Protein 3QPA (pdb70)

Radius of gyration: 14.95 Å; Cα contacts (8 Å, |Δi|>4): 443; chains: 1; bounding box: 37×32×40 Å

Sequence (196 aa):
GRTTRDDLINNGNSASSSCADVIFIYARGSTETTGNLGTLGPSIASSNLESAFGKDGVWIQGVGGAYRATTLGDNALPRGTSSAAIRREMLGLFQQQANTKKCPDATLIAGGYQGAALAAASSIEEDLLDSAIRRDKIAGTVLFGYTKNLQNRGRIPNNYPADRTKVFCNTGDLVCTGSLIVAAPHLAYGPDARGPAPEFLIEEKKVRAVRG

Foldseek 3Di:
DPQAFACLVVDDLVQDAQEEEEEQEAAPADHQQGDQRVLLVVLVCVLQNVSNYGYHGQDDQQNNHLVQCPPDLRHDPSSLVSSLVSLVSCCVSPVNHQYAYEYANRLSSVLVNLQPHDVSSNVSHLAYEYELRLCQVVVVNDRPPHDPLRYHYHHDVPSVSNVNDSDGDDVSVVCNVVSNPVVSVSSSVSSVVVVD

Structure (mmCIF, N/CA/C/O backbone):
data_3QPA
#
_entry.id   3QPA
#
_cell.length_a   35.006
_cell.length_b   66.165
_cell.length_c   36.755
_cell.angle_alpha   90.00
_cell.angle_beta   93.93
_cell.angle_gamma   90.00
#
_symmetry.space_group_name_H-M   'P 1 21 1'
#
loop_
_entity.id
_entity.type
_entity.pdbx_description
1 polymer Cutinase
2 water water
#
loop_
_atom_site.group_PDB
_atom_site.id
_atom_site.type_symbol
_atom_site.label_atom_id
_atom_site.label_alt_id
_atom_site.label_comp_id
_atom_site.label_asym_id
_atom_site.label_entity_id
_atom_site.label_seq_id
_atom_site.pdbx_PDB_ins_code
_atom_site.Cartn_x
_atom_site.Cartn_y
_atom_site.Cartn_z
_atom_site.occupancy
_atom_site.B_iso_or_equiv
_atom_site.auth_seq_id
_atom_site.auth_comp_id
_atom_site.auth_asym_id
_atom_site.auth_atom_id
_atom_site.pdbx_PDB_model_num
ATOM 1 N N . GLY A 1 1 ? 25.087 12.377 11.417 1.00 39.75 16 GLY A N 1
ATOM 2 C CA . GLY A 1 1 ? 24.460 11.641 12.500 1.00 41.80 16 GLY A CA 1
ATOM 3 C C . GLY A 1 1 ? 23.086 12.188 12.830 1.00 30.34 16 GLY A C 1
ATOM 4 O O . GLY A 1 1 ? 22.619 13.138 12.194 1.00 30.90 16 GLY A O 1
ATOM 7 N N . ARG A 1 2 ? 22.429 11.597 13.824 1.00 20.94 17 ARG A N 1
ATOM 8 C CA . ARG A 1 2 ? 22.978 10.468 14.574 1.00 10.29 17 ARG A CA 1
ATOM 9 C C . ARG A 1 2 ? 23.050 9.220 13.703 1.00 6.17 17 ARG A C 1
ATOM 10 O O . ARG A 1 2 ? 22.050 8.853 13.088 1.00 6.10 17 ARG A O 1
ATOM 31 N N . THR A 1 3 ? 24.204 8.546 13.674 1.00 5.36 18 THR A N 1
ATOM 32 C CA . THR A 1 3 ? 24.364 7.358 12.846 1.00 4.24 18 THR A CA 1
ATOM 33 C C . THR A 1 3 ? 23.962 6.057 13.550 1.00 3.27 18 THR A C 1
ATOM 34 O O . THR A 1 3 ? 23.930 5.017 12.893 1.00 3.61 18 THR A O 1
ATOM 45 N N . THR A 1 4 ? 23.642 6.112 14.845 1.00 3.38 19 THR A N 1
ATOM 46 C CA . THR A 1 4 ? 23.062 4.972 15.549 1.00 3.44 19 THR A CA 1
ATOM 47 C C . THR A 1 4 ? 21.711 5.388 16.097 1.00 3.21 19 THR A C 1
ATOM 48 O O . THR A 1 4 ? 21.614 6.357 16.863 1.00 3.82 19 THR A O 1
ATOM 59 N N . ARG A 1 5 ? 20.681 4.645 15.700 1.00 2.93 20 ARG A N 1
ATOM 60 C CA . ARG A 1 5 ? 19.332 4.857 16.207 1.00 2.87 20 ARG A CA 1
ATOM 61 C C . ARG A 1 5 ? 18.713 3.510 16.537 1.00 2.57 20 ARG A C 1
ATOM 62 O O . ARG A 1 5 ? 18.753 2.574 15.730 1.00 2.95 20 ARG A O 1
ATOM 83 N N . ASP A 1 6 ? 18.148 3.440 17.743 1.00 2.86 21 ASP A N 1
ATOM 84 C CA . ASP A 1 6 ? 17.566 2.221 18.289 1.00 2.77 21 ASP A CA 1
ATOM 85 C C . ASP A 1 6 ? 16.190 2.514 18.888 1.00 2.91 21 ASP A C 1
ATOM 86 O O . ASP A 1 6 ? 15.831 1.995 19.943 1.00 3.31 21 ASP A O 1
ATOM 95 N N . ASP A 1 7 ? 15.396 3.333 18.201 1.00 3.00 22 ASP A N 1
ATOM 96 C CA . ASP A 1 7 ? 14.143 3.779 18.804 1.00 3.35 22 ASP A CA 1
ATOM 97 C C . ASP A 1 7 ? 13.128 2.644 18.987 1.00 3.39 22 ASP A C 1
ATOM 98 O O . ASP A 1 7 ? 12.238 2.742 19.833 1.00 4.51 22 ASP A O 1
ATOM 107 N N . LEU A 1 8 ? 13.202 1.605 18.158 1.00 3.19 23 LEU A N 1
ATOM 108 C CA . LEU A 1 8 ? 12.312 0.461 18.314 1.00 3.21 23 LEU A CA 1
ATOM 109 C C . LEU A 1 8 ? 12.767 -0.466 19.448 1.00 3.89 23 LEU A C 1
ATOM 110 O O . LEU A 1 8 ? 11.961 -0.861 20.286 1.00 4.88 23 LEU A O 1
ATOM 126 N N . ILE A 1 9 ? 14.053 -0.797 19.483 1.00 4.02 24 ILE A N 1
ATOM 127 C CA . ILE A 1 9 ? 14.573 -1.586 20.595 1.00 4.32 24 ILE A CA 1
ATOM 128 C C . ILE A 1 9 ? 14.289 -0.885 21.924 1.00 4.49 24 ILE A C 1
ATOM 129 O O . ILE A 1 9 ? 13.965 -1.525 22.923 1.00 5.28 24 ILE A O 1
ATOM 145 N N A ASN A 1 10 ? 14.441 0.463 21.924 0.24 5.05 25 ASN A N 1
ATOM 146 N N B ASN A 1 10 ? 14.361 0.415 21.909 0.76 4.25 25 ASN A N 1
ATOM 147 C CA A ASN A 1 10 ? 14.163 1.375 23.082 0.24 4.60 25 ASN A CA 1
ATOM 148 C CA B ASN A 1 10 ? 14.110 1.174 23.093 0.76 4.54 25 ASN A CA 1
ATOM 149 C C A ASN A 1 10 ? 12.643 1.692 23.294 0.24 5.92 25 ASN A C 1
ATOM 150 C C B ASN A 1 10 ? 12.732 1.849 23.033 0.76 4.63 25 ASN A C 1
ATOM 151 O O A ASN A 1 10 ? 12.279 2.349 24.288 0.24 8.44 25 ASN A O 1
ATOM 152 O O B ASN A 1 10 ? 12.523 2.866 23.653 0.76 5.13 25 ASN A O 1
ATOM 173 N N . GLY A 1 11 ? 11.773 1.214 22.390 1.00 4.79 26 GLY A N 1
ATOM 174 C CA . GLY A 1 11 ? 10.450 1.784 22.210 1.00 5.43 26 GLY A CA 1
ATOM 175 C C . GLY A 1 11 ? 9.472 1.431 23.301 1.00 5.46 26 GLY A C 1
ATOM 176 O O . GLY A 1 11 ? 9.465 0.328 23.821 1.00 6.65 26 GLY A O 1
ATOM 181 N N . ASN A 1 12 ? 8.621 2.398 23.621 1.00 5.70 27 ASN A N 1
ATOM 182 C CA . ASN A 1 12 ? 7.595 2.240 24.633 1.00 5.59 27 ASN A CA 1
ATOM 183 C C . ASN A 1 12 ? 6.298 1.739 23.983 1.00 5.19 27 ASN A C 1
ATOM 184 O O . ASN A 1 12 ? 5.613 2.479 23.292 1.00 5.39 27 ASN A O 1
ATOM 195 N N . SER A 1 13 ? 5.973 0.469 24.235 1.00 5.56 28 SER A N 1
ATOM 196 C CA . SER A 1 13 ? 4.801 -0.136 23.624 1.00 5.67 28 SER A CA 1
ATOM 197 C C . SER A 1 13 ? 3.486 0.411 24.177 1.00 5.82 28 SER A C 1
ATOM 198 O O . SER A 1 13 ? 2.435 0.144 23.582 1.00 7.14 28 SER A O 1
ATOM 206 N N . ALA A 1 14 ? 3.538 1.162 25.282 1.00 5.23 29 ALA A N 1
ATOM 207 C CA . ALA A 1 14 ? 2.368 1.860 25.797 1.00 5.69 29 ALA A CA 1
ATOM 208 C C . ALA A 1 14 ? 2.227 3.273 25.204 1.00 6.37 29 ALA A C 1
ATOM 209 O O . ALA A 1 14 ? 1.251 3.955 25.460 1.00 9.28 29 ALA A O 1
ATOM 216 N N . SER A 1 15 ? 3.206 3.697 24.402 1.00 6.15 30 SER A N 1
ATOM 217 C CA A SER A 1 15 ? 3.099 4.971 23.689 0.29 5.07 30 SER A CA 1
ATOM 218 C CA B SER A 1 15 ? 3.160 4.979 23.717 0.35 7.35 30 SER A CA 1
ATOM 219 C CA C SER A 1 15 ? 3.193 4.990 23.735 0.36 9.42 30 SER A CA 1
ATOM 220 C C . SER A 1 15 ? 3.759 4.812 22.322 1.00 6.20 30 SER A C 1
ATOM 221 O O . SER A 1 15 ? 4.726 5.491 21.941 1.00 7.08 30 SER A O 1
ATOM 243 N N . CYS A 1 16 ? 3.187 3.892 21.567 1.00 6.19 31 CYS A N 1
ATOM 244 C CA . CYS A 1 16 ? 3.734 3.544 20.280 1.00 6.22 31 CYS A CA 1
ATOM 245 C C . CYS A 1 16 ? 3.801 4.729 19.351 1.00 5.99 31 CYS A C 1
ATOM 246 O O . CYS A 1 16 ? 2.896 5.560 19.285 1.00 7.65 31 CYS A O 1
ATOM 253 N N . ALA A 1 17 ? 4.871 4.750 18.565 1.00 5.77 32 ALA A N 1
ATOM 254 C CA . ALA A 1 17 ? 4.918 5.592 17.392 1.00 5.88 32 ALA A CA 1
ATOM 255 C C . ALA A 1 17 ? 3.818 5.182 16.423 1.00 5.21 32 ALA A C 1
ATOM 256 O O . ALA A 1 17 ? 3.417 4.023 16.360 1.00 7.54 32 ALA A O 1
ATOM 263 N N . ASP A 1 18 ? 3.354 6.148 15.645 1.00 5.11 33 ASP A N 1
ATOM 264 C CA . ASP A 1 18 ? 2.475 5.876 14.517 1.00 5.58 33 ASP A CA 1
ATOM 265 C C . ASP A 1 18 ? 3.199 5.199 13.351 1.00 4.50 33 ASP A C 1
ATOM 266 O O . ASP A 1 18 ? 2.581 4.478 12.571 1.00 4.84 33 ASP A O 1
ATOM 275 N N . VAL A 1 19 ? 4.501 5.482 13.234 1.00 3.93 34 VAL A N 1
ATOM 276 C CA . VAL A 1 19 ? 5.304 5.069 12.095 1.00 3.61 34 VAL A CA 1
ATOM 277 C C . VAL A 1 19 ? 6.621 4.504 12.649 1.00 3.30 34 VAL A C 1
ATOM 278 O O . VAL A 1 19 ? 7.229 5.107 13.533 1.00 3.82 34 VAL A O 1
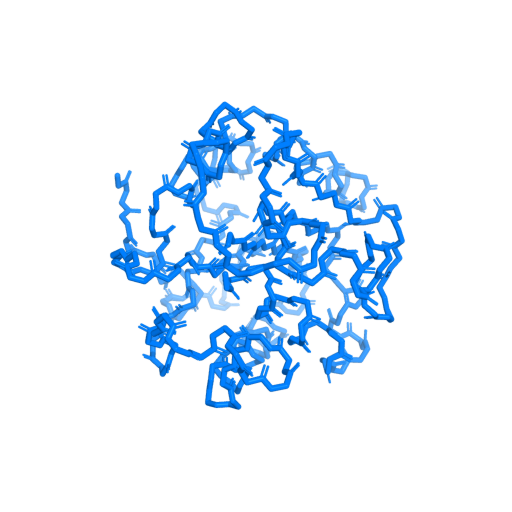ATOM 291 N N . ILE A 1 20 ? 7.052 3.365 12.116 1.00 3.13 35 ILE A N 1
ATOM 292 C CA . ILE A 1 20 ? 8.326 2.769 12.517 1.00 3.02 35 ILE A CA 1
ATOM 293 C C . ILE A 1 20 ? 9.139 2.500 11.248 1.00 2.95 35 ILE A C 1
ATOM 294 O O . ILE A 1 20 ? 8.657 1.824 10.349 1.00 3.33 35 ILE A O 1
ATOM 310 N N . PHE A 1 21 ? 10.347 3.059 11.216 1.00 2.84 36 PHE A N 1
ATOM 311 C CA . PHE A 1 21 ? 11.250 2.987 10.068 1.00 2.56 36 PHE A CA 1
ATOM 312 C C . PHE A 1 21 ? 12.452 2.111 10.418 1.00 2.59 36 PHE A C 1
ATOM 313 O O . PHE A 1 21 ? 13.159 2.388 11.383 1.00 3.41 36 PHE A O 1
ATOM 330 N N . ILE A 1 22 ? 12.652 1.070 9.617 1.00 2.41 37 ILE A N 1
ATOM 331 C CA . ILE A 1 22 ? 13.743 0.128 9.812 1.00 2.26 37 ILE A CA 1
ATOM 332 C C . ILE A 1 22 ? 14.646 0.199 8.581 1.00 2.19 37 ILE A C 1
ATOM 333 O O . ILE A 1 22 ? 14.186 -0.005 7.452 1.00 2.69 37 ILE A O 1
ATOM 349 N N . TYR A 1 23 ? 15.928 0.512 8.808 1.00 2.13 38 TYR A N 1
ATOM 350 C CA . TYR A 1 23 ? 16.841 0.879 7.733 1.00 2.14 38 TYR A CA 1
ATOM 351 C C . TYR A 1 23 ? 18.178 0.153 7.868 1.00 2.02 38 TYR A C 1
ATOM 352 O O . TYR A 1 23 ? 18.769 0.141 8.955 1.00 2.37 38 TYR A O 1
ATOM 370 N N . ALA A 1 24 ? 18.663 -0.396 6.751 1.00 1.90 39 ALA A N 1
ATOM 371 C CA . ALA A 1 24 ? 19.932 -1.116 6.710 1.00 1.90 39 ALA A CA 1
ATOM 372 C C . ALA A 1 24 ? 20.997 -0.338 5.907 1.00 1.77 39 ALA A C 1
ATOM 373 O O . ALA A 1 24 ? 20.801 0.018 4.746 1.00 2.16 39 ALA A O 1
ATOM 380 N N . ARG A 1 25 ? 22.151 -0.147 6.557 1.00 2.03 40 ARG A N 1
ATOM 381 C CA . ARG A 1 25 ? 23.256 0.594 5.979 1.00 2.06 40 ARG A CA 1
ATOM 382 C C . ARG A 1 25 ? 24.011 -0.213 4.913 1.00 1.97 40 ARG A C 1
ATOM 383 O O . ARG A 1 25 ? 23.783 -1.418 4.721 1.00 2.50 40 ARG A O 1
ATOM 404 N N . GLY A 1 26 ? 24.911 0.488 4.225 1.00 2.29 41 GLY A N 1
ATOM 405 C CA . GLY A 1 26 ? 25.770 -0.124 3.231 1.00 2.50 41 GLY A CA 1
ATOM 406 C C . GLY A 1 26 ? 27.023 -0.750 3.825 1.00 2.36 41 GLY A C 1
ATOM 407 O O . GLY A 1 26 ? 27.335 -0.620 5.013 1.00 2.52 41 GLY A O 1
ATOM 411 N N . SER A 1 27 ? 27.756 -1.442 2.958 1.00 2.63 42 SER A N 1
ATOM 412 C CA . SER A 1 27 ? 28.962 -2.139 3.395 1.00 2.65 42 SER A CA 1
ATOM 413 C C . SER A 1 27 ? 29.963 -1.163 4.005 1.00 2.52 42 SER A C 1
ATOM 414 O O . SER A 1 27 ? 30.222 -0.087 3.473 1.00 3.44 42 SER A O 1
ATOM 422 N N . THR A 1 28 ? 30.521 -1.579 5.141 1.00 2.54 43 THR A N 1
ATOM 423 C CA . THR A 1 28 ? 31.590 -0.856 5.804 1.00 2.80 43 THR A CA 1
ATOM 424 C C . THR A 1 28 ? 31.123 0.465 6.422 1.00 2.69 43 THR A C 1
ATOM 425 O O . THR A 1 28 ? 31.931 1.244 6.914 1.00 3.35 43 THR A O 1
ATOM 436 N N . GLU A 1 29 ? 29.815 0.717 6.424 1.00 2.96 44 GLU A N 1
ATOM 437 C CA . GLU A 1 29 ? 29.305 1.960 6.968 1.00 2.63 44 GLU A CA 1
ATOM 438 C C . GLU A 1 29 ? 29.211 1.906 8.483 1.00 2.93 44 GLU A C 1
ATOM 439 O O . GLU A 1 29 ? 29.179 0.832 9.108 1.00 3.81 44 GLU A O 1
ATOM 451 N N . THR A 1 30 ? 29.142 3.075 9.099 1.00 3.53 45 THR A N 1
ATOM 452 C CA A THR A 1 30 ? 29.217 3.103 10.534 0.38 4.10 45 THR A CA 1
ATOM 453 C CA B THR A 1 30 ? 29.200 3.197 10.548 0.62 4.09 45 THR A CA 1
ATOM 454 C C . THR A 1 30 ? 27.825 3.251 11.185 1.00 3.35 45 THR A C 1
ATOM 455 O O . THR A 1 30 ? 26.799 3.496 10.536 1.00 4.17 45 THR A O 1
ATOM 476 N N . GLY A 1 31 ? 27.825 3.024 12.482 1.00 3.81 46 GLY A N 1
ATOM 477 C CA . GLY A 1 31 ? 26.607 2.969 13.246 1.00 4.03 46 GLY A CA 1
ATOM 478 C C . GLY A 1 31 ? 25.682 1.891 12.718 1.00 3.51 46 GLY A C 1
ATOM 479 O O . GLY A 1 31 ? 26.121 0.856 12.203 1.00 4.17 46 GLY A O 1
ATOM 483 N N . ASN A 1 32 ? 24.378 2.147 12.842 1.00 2.92 47 ASN A N 1
ATOM 484 C CA . ASN A 1 32 ? 23.398 1.306 12.181 1.00 2.55 47 ASN A CA 1
ATOM 485 C C . ASN A 1 32 ? 22.607 2.053 11.096 1.00 2.53 47 ASN A C 1
ATOM 486 O O . ASN A 1 32 ? 21.742 1.449 10.471 1.00 2.85 47 ASN A O 1
ATOM 497 N N . LEU A 1 33 ? 22.977 3.310 10.807 1.00 2.52 48 LEU A N 1
ATOM 498 C CA . LEU A 1 33 ? 22.329 4.059 9.740 1.00 2.52 48 LEU A CA 1
ATOM 499 C C . LEU A 1 33 ? 23.278 4.502 8.625 1.00 2.46 48 LEU A C 1
ATOM 500 O O . LEU A 1 33 ? 22.801 4.876 7.547 1.00 2.69 48 LEU A O 1
ATOM 516 N N . GLY A 1 34 ? 24.590 4.489 8.849 1.00 2.60 49 GLY A N 1
ATOM 517 C CA . GLY A 1 34 ? 25.520 4.872 7.803 1.00 2.75 49 GLY A CA 1
ATOM 518 C C . GLY A 1 34 ? 25.310 6.285 7.287 1.00 2.74 49 GLY A C 1
ATOM 519 O O . GLY A 1 34 ? 24.886 7.199 7.993 1.00 3.67 49 GLY A O 1
ATOM 523 N N . THR A 1 35 ? 25.665 6.453 6.007 1.00 3.02 50 THR A N 1
ATOM 524 C CA . THR A 1 35 ? 25.744 7.776 5.414 1.00 3.45 50 THR A CA 1
ATOM 525 C C . THR A 1 35 ? 24.397 8.351 4.995 1.00 3.39 50 THR A C 1
ATOM 526 O O . THR A 1 35 ? 24.285 9.582 4.914 1.00 4.45 50 THR A O 1
ATOM 537 N N . LEU A 1 36 ? 23.416 7.513 4.668 1.00 2.95 51 LEU A N 1
ATOM 538 C CA . LEU A 1 36 ? 22.147 8.012 4.112 1.00 2.89 51 LEU A CA 1
ATOM 539 C C . LEU A 1 36 ? 21.020 8.025 5.135 1.00 2.96 51 LEU A C 1
ATOM 540 O O . LEU A 1 36 ? 20.101 8.834 5.052 1.00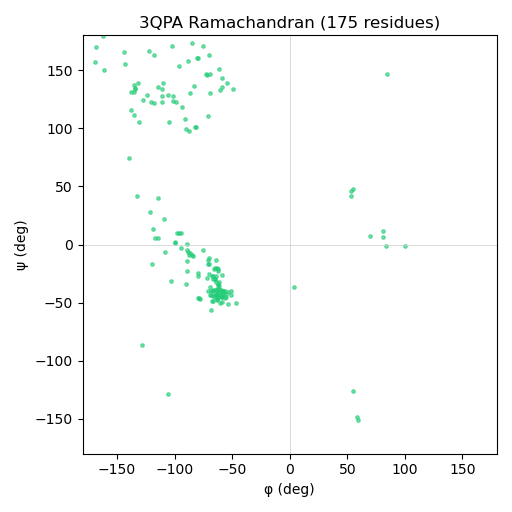 3.54 51 LEU A O 1
ATOM 556 N N . GLY A 1 37 ? 21.045 7.081 6.081 1.00 3.12 52 GLY A N 1
ATOM 557 C CA . GLY A 1 37 ? 19.934 6.931 6.992 1.00 3.22 52 GLY A CA 1
ATOM 558 C C . GLY A 1 37 ? 19.593 8.165 7.811 1.00 3.35 52 GLY A C 1
ATOM 559 O O . GLY A 1 37 ? 18.413 8.474 7.973 1.00 3.70 52 GLY A O 1
ATOM 563 N N . PRO A 1 38 ? 20.591 8.882 8.348 1.00 3.63 53 PRO A N 1
ATOM 564 C CA . PRO A 1 38 ? 20.221 10.038 9.189 1.00 4.14 53 PRO A CA 1
ATOM 565 C C . PRO A 1 38 ? 19.455 11.121 8.430 1.00 3.91 53 PRO A C 1
ATOM 566 O O . PRO A 1 38 ? 18.590 11.781 9.001 1.00 4.43 53 PRO A O 1
ATOM 577 N N . SER A 1 39 ? 19.783 11.320 7.152 1.00 3.91 54 SER A N 1
ATOM 578 C CA . SER A 1 39 ? 19.082 12.319 6.348 1.00 4.40 54 SER A CA 1
ATOM 579 C C . SER A 1 39 ? 17.627 11.927 6.130 1.00 3.93 54 SER A C 1
ATOM 580 O O . SER A 1 39 ? 16.739 12.774 6.115 1.00 5.26 54 SER A O 1
ATOM 588 N N . ILE A 1 40 ? 17.380 10.638 5.910 1.00 3.51 55 ILE A N 1
ATOM 589 C CA . ILE A 1 40 ? 16.011 10.183 5.782 1.00 3.52 55 ILE A CA 1
ATOM 590 C C . ILE A 1 40 ? 15.277 10.430 7.111 1.00 3.71 55 ILE A C 1
ATOM 591 O O . ILE A 1 40 ? 14.167 10.962 7.152 1.00 4.32 55 ILE A O 1
ATOM 607 N N . ALA A 1 41 ? 15.929 10.035 8.200 1.00 3.60 56 ALA A N 1
ATOM 608 C CA . ALA A 1 41 ? 15.326 10.102 9.523 1.00 3.79 56 ALA A CA 1
ATOM 609 C C . ALA A 1 41 ? 14.908 11.506 9.924 1.00 4.06 56 ALA A C 1
ATOM 610 O O . ALA A 1 41 ? 13.820 11.688 10.483 1.00 4.70 56 ALA A O 1
ATOM 617 N N . SER A 1 42 ? 15.754 12.502 9.690 1.00 4.58 57 SER A N 1
ATOM 618 C CA A SER A 1 42 ? 15.404 13.847 10.130 0.82 5.37 57 SER A CA 1
ATOM 619 C CA B SER A 1 42 ? 15.411 13.856 10.117 0.18 5.80 57 SER A CA 1
ATOM 620 C C . SER A 1 42 ? 14.134 14.317 9.428 1.00 5.37 57 SER A C 1
ATOM 621 O O . SER A 1 42 ? 13.299 14.999 10.013 1.00 6.35 57 SER A O 1
ATOM 634 N N . ASN A 1 43 ? 13.981 13.953 8.156 1.00 5.52 58 ASN A N 1
ATOM 635 C CA . ASN A 1 43 ? 12.778 14.313 7.418 1.00 6.07 58 ASN A CA 1
ATOM 636 C C . ASN A 1 43 ? 11.538 13.581 7.905 1.00 5.79 58 ASN A C 1
ATOM 637 O O . ASN A 1 43 ? 10.447 14.148 7.929 1.00 6.99 58 ASN A O 1
ATOM 648 N N . LEU A 1 44 ? 11.690 12.317 8.286 1.00 5.25 59 LEU A N 1
ATOM 649 C CA . LEU A 1 44 ? 10.573 11.580 8.868 1.00 4.93 59 LEU A CA 1
ATOM 650 C C . LEU A 1 44 ? 10.137 12.202 10.204 1.00 5.25 59 LEU A C 1
ATOM 651 O O . LEU A 1 44 ? 8.950 12.313 10.484 1.00 6.27 59 LEU A O 1
ATOM 667 N N . GLU A 1 45 ? 11.108 12.584 11.029 1.00 5.40 60 GLU A N 1
ATOM 668 C CA . GLU A 1 45 ? 10.786 13.188 12.319 1.00 5.80 60 GLU A CA 1
ATOM 669 C C . GLU A 1 45 ? 10.020 14.487 12.138 1.00 6.47 60 GLU A C 1
ATOM 670 O O . GLU A 1 45 ? 9.076 14.785 12.872 1.00 7.64 60 GLU A O 1
ATOM 682 N N . SER A 1 46 ? 10.416 15.282 11.160 1.00 7.01 61 SER A N 1
ATOM 683 C CA . SER A 1 46 ? 9.683 16.514 10.906 1.00 8.36 61 SER A CA 1
ATOM 684 C C . SER A 1 46 ? 8.250 16.255 10.447 1.00 8.70 61 SER A C 1
ATOM 685 O O . SER A 1 46 ? 7.343 16.981 10.828 1.00 11.58 61 SER A O 1
ATOM 693 N N . ALA A 1 47 ? 8.049 15.244 9.611 1.00 8.07 62 ALA A N 1
ATOM 694 C CA . ALA A 1 47 ? 6.730 14.952 9.065 1.00 8.89 62 ALA A CA 1
ATOM 695 C C . ALA A 1 47 ? 5.772 14.373 10.111 1.00 8.92 62 ALA A C 1
ATOM 696 O O . ALA A 1 47 ? 4.604 14.720 10.119 1.00 11.48 62 ALA A O 1
ATOM 703 N N . PHE A 1 48 ? 6.267 13.485 10.976 1.00 8.68 63 PHE A N 1
ATOM 704 C CA . PHE A 1 48 ? 5.423 12.719 11.899 1.00 8.84 63 PHE A CA 1
ATOM 705 C C . PHE A 1 48 ? 5.555 13.151 13.344 1.00 9.59 63 PHE A C 1
ATOM 706 O O . PHE A 1 48 ? 4.797 12.708 14.210 1.00 11.23 63 PHE A O 1
ATOM 723 N N . GLY A 1 49 ? 6.497 14.051 13.583 1.00 10.57 64 GLY A N 1
ATOM 724 C CA . GLY A 1 49 ? 6.860 14.425 14.932 1.00 11.18 64 GLY A CA 1
ATOM 725 C C . GLY A 1 49 ? 7.871 13.448 15.506 1.00 10.11 64 GLY A C 1
ATOM 726 O O . GLY A 1 49 ? 7.853 12.254 15.209 1.00 9.50 64 GLY A O 1
ATOM 730 N N . LYS A 1 50 ? 8.758 13.957 16.349 1.00 13.42 65 LYS A N 1
ATOM 731 C CA . LYS A 1 50 ? 9.771 13.121 16.970 1.00 20.39 65 LYS A CA 1
ATOM 732 C C . LYS A 1 50 ? 9.147 11.917 17.677 1.00 14.03 65 LYS A C 1
ATOM 733 O O . LYS A 1 50 ? 9.680 10.819 17.601 1.00 13.91 65 LYS A O 1
ATOM 752 N N . ASP A 1 51 ? 8.023 12.111 18.362 1.00 13.96 66 ASP A N 1
ATOM 753 C CA . ASP A 1 51 ? 7.396 11.007 19.091 0.96 15.57 66 ASP A CA 1
ATOM 754 C C . ASP A 1 51 ? 6.442 10.171 18.234 1.00 11.47 66 ASP A C 1
ATOM 755 O O . ASP A 1 51 ? 5.955 9.130 18.673 0.69 11.68 66 ASP A O 1
ATOM 764 N N . GLY A 1 52 ? 6.191 10.626 17.011 1.00 9.75 67 GLY A N 1
ATOM 765 C CA . GLY A 1 52 ? 5.329 9.913 16.089 1.00 9.09 67 GLY A CA 1
ATOM 766 C C . GLY A 1 52 ? 6.030 8.891 15.204 1.00 7.11 67 GLY A C 1
ATOM 767 O O . GLY A 1 52 ? 5.358 8.069 14.586 1.00 7.36 67 GLY A O 1
ATOM 771 N N . VAL A 1 53 ? 7.365 8.945 15.134 1.00 5.68 68 VAL A N 1
ATOM 772 C CA . VAL A 1 53 ? 8.128 7.993 14.342 1.00 4.71 68 VAL A CA 1
ATOM 773 C C . VAL A 1 53 ? 9.280 7.454 15.189 1.00 4.60 68 VAL A C 1
ATOM 774 O O . VAL A 1 53 ? 9.931 8.196 15.923 1.00 6.97 68 VAL A O 1
ATOM 787 N N . TRP A 1 54 ? 9.512 6.154 15.060 1.00 3.73 69 TRP A N 1
ATOM 788 C CA . TRP A 1 54 ? 10.693 5.508 15.614 1.00 3.48 69 TRP A CA 1
ATOM 789 C C . TRP A 1 54 ? 11.650 5.179 14.477 1.00 3.31 69 TRP A C 1
ATOM 790 O O . TRP A 1 54 ? 11.251 4.559 13.489 1.00 4.35 69 TRP A O 1
ATOM 811 N N . ILE A 1 55 ? 12.898 5.597 14.649 1.00 2.83 70 ILE A N 1
ATOM 812 C CA . ILE A 1 55 ? 13.977 5.331 13.705 1.00 2.64 70 ILE A CA 1
ATOM 813 C C . ILE A 1 55 ? 14.822 4.184 14.268 1.00 2.47 70 ILE A C 1
ATOM 814 O O . ILE A 1 55 ? 15.342 4.278 15.382 1.00 2.86 70 ILE A O 1
ATOM 830 N N . GLN A 1 56 ? 14.956 3.115 13.479 1.00 2.49 71 GLN A N 1
ATOM 831 C CA . GLN A 1 56 ? 15.657 1.925 13.921 1.00 2.37 71 GLN A CA 1
ATOM 832 C C . GLN A 1 56 ? 16.593 1.439 12.816 1.00 2.39 71 GLN A C 1
ATOM 833 O O . GLN A 1 56 ? 16.142 0.967 11.770 1.00 3.11 71 GLN A O 1
ATOM 847 N N . GLY A 1 57 ? 17.900 1.549 13.047 1.00 2.38 72 GLY A N 1
ATOM 848 C CA . GLY A 1 57 ? 18.839 0.951 12.121 1.00 2.36 72 GLY A CA 1
ATOM 849 C C . GLY A 1 57 ? 18.980 -0.548 12.369 1.00 2.36 72 GLY A C 1
ATOM 850 O O . GLY A 1 57 ? 18.699 -1.062 13.458 1.00 3.02 72 GLY A O 1
ATOM 854 N N . VAL A 1 58 ? 19.482 -1.253 11.353 1.00 2.44 73 VAL A N 1
ATOM 855 C CA . VAL A 1 58 ? 19.728 -2.690 11.492 1.00 2.54 73 VAL A CA 1
ATOM 856 C C . VAL A 1 58 ? 21.159 -2.863 12.000 1.00 2.62 73 VAL A C 1
ATOM 857 O O . VAL A 1 58 ? 22.131 -2.736 11.237 1.00 3.04 73 VAL A O 1
ATOM 870 N N . GLY A 1 59 ? 21.274 -3.081 13.304 1.00 3.22 74 GLY A N 1
ATOM 871 C CA . GLY A 1 59 ? 22.564 -3.249 13.953 1.00 3.70 74 GLY A CA 1
ATOM 872 C C . GLY A 1 59 ? 22.779 -4.706 14.304 1.00 3.76 74 GLY A C 1
ATOM 873 O O . GLY A 1 59 ? 22.613 -5.582 13.452 1.00 3.75 74 GLY A O 1
ATOM 877 N N . GLY A 1 60 ? 23.1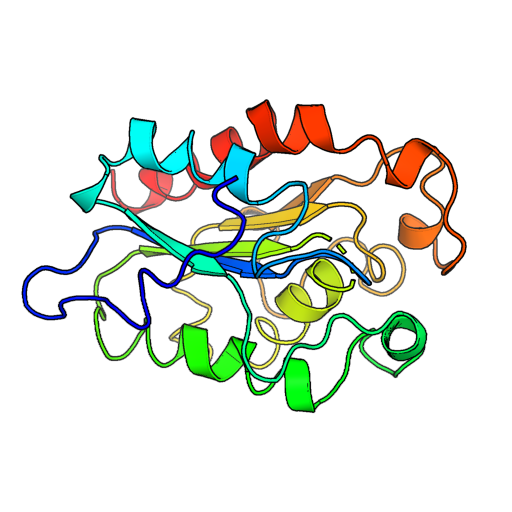36 -4.968 15.561 1.00 4.83 75 GLY A N 1
ATOM 878 C CA . GLY A 1 60 ? 23.259 -6.337 16.020 1.00 5.42 75 GLY A CA 1
ATOM 879 C C . GLY A 1 60 ? 24.201 -7.137 15.136 1.00 4.92 75 GLY A C 1
ATOM 880 O O . GLY A 1 60 ? 25.341 -6.753 14.922 1.00 6.05 75 GLY A O 1
ATOM 884 N N . ALA A 1 61 ? 23.704 -8.262 14.640 1.00 4.83 76 ALA A N 1
ATOM 885 C CA . ALA A 1 61 ? 24.471 -9.194 13.831 1.00 5.20 76 ALA A CA 1
ATOM 886 C C . ALA A 1 61 ? 24.698 -8.729 12.389 1.00 4.84 76 ALA A C 1
ATOM 887 O O . ALA A 1 61 ? 25.396 -9.417 11.644 1.00 6.26 76 ALA A O 1
ATOM 894 N N . TYR A 1 62 ? 24.115 -7.606 11.966 1.00 4.10 77 TYR A N 1
ATOM 895 C CA . TYR A 1 62 ? 24.400 -7.100 10.622 1.00 3.89 77 TYR A CA 1
ATOM 896 C C . TYR A 1 62 ? 25.718 -6.323 10.631 1.00 4.03 77 TYR A C 1
ATOM 897 O O . TYR A 1 62 ? 25.794 -5.156 11.063 1.00 4.42 77 TYR A O 1
ATOM 915 N N . ARG A 1 63 ? 26.761 -7.008 10.153 1.00 4.43 78 ARG A N 1
ATOM 916 C CA . ARG A 1 63 ? 28.122 -6.503 10.176 1.00 5.22 78 ARG A CA 1
ATOM 917 C C . ARG A 1 63 ? 28.469 -5.666 8.949 1.00 3.82 78 ARG A C 1
ATOM 918 O O . ARG A 1 63 ? 29.530 -5.051 8.904 1.00 4.40 78 ARG A O 1
ATOM 939 N N . ALA A 1 64 ? 27.589 -5.662 7.948 1.00 3.55 79 ALA A N 1
ATOM 940 C CA . ALA A 1 64 ? 27.795 -4.871 6.728 1.00 3.52 79 ALA A CA 1
ATOM 941 C C . ALA A 1 64 ? 29.161 -5.188 6.121 1.00 3.10 79 ALA A C 1
ATOM 942 O O . ALA A 1 64 ? 29.919 -4.312 5.681 1.00 3.96 79 ALA A O 1
ATOM 949 N N . THR A 1 65 ? 29.472 -6.477 6.043 1.00 2.91 80 THR A N 1
ATOM 950 C CA A THR A 1 65 ? 30.779 -6.921 5.575 0.71 3.12 80 THR A CA 1
ATOM 951 C CA B THR A 1 65 ? 30.787 -6.849 5.580 0.29 3.45 80 THR A CA 1
ATOM 952 C C . THR A 1 65 ? 30.807 -6.960 4.051 1.00 2.92 80 THR A C 1
ATOM 953 O O . THR A 1 65 ? 29.954 -7.601 3.434 1.00 3.17 80 THR A O 1
ATOM 972 N N . LEU A 1 66 ? 31.788 -6.302 3.443 1.00 2.99 81 LEU A N 1
ATOM 973 C CA . LEU A 1 66 ? 31.853 -6.186 1.994 1.00 3.28 81 LEU A CA 1
ATOM 974 C C . LEU A 1 66 ? 31.733 -7.536 1.270 1.00 3.51 81 LEU A C 1
ATOM 975 O O . LEU A 1 66 ? 31.046 -7.639 0.261 1.00 4.19 81 LEU A O 1
ATOM 991 N N . GLY A 1 67 ? 32.411 -8.563 1.760 1.00 4.00 82 GLY A N 1
ATOM 992 C CA . GLY A 1 67 ? 32.393 -9.825 1.049 1.00 5.02 82 GLY A CA 1
ATOM 993 C C . GLY A 1 67 ? 31.030 -10.485 1.011 1.00 4.43 82 GLY A C 1
ATOM 994 O O . GLY A 1 67 ? 30.775 -11.323 0.136 1.00 5.25 82 GLY A O 1
ATOM 998 N N . ASP A 1 68 ? 30.144 -10.123 1.931 1.00 3.79 83 ASP A N 1
ATOM 999 C CA . ASP A 1 68 ? 28.836 -10.744 1.969 1.00 3.68 83 ASP A CA 1
ATOM 1000 C C . ASP A 1 68 ? 27.953 -10.318 0.789 1.00 3.36 83 ASP A C 1
ATOM 1001 O O . ASP A 1 68 ? 26.949 -10.975 0.519 1.00 3.72 83 ASP A O 1
ATOM 1010 N N . ASN A 1 69 ? 28.345 -9.265 0.058 1.00 3.33 84 ASN A N 1
ATOM 1011 C CA . ASN A 1 69 ? 27.642 -8.952 -1.177 1.00 3.50 84 ASN A CA 1
ATOM 1012 C C . ASN A 1 69 ? 27.691 -10.122 -2.169 1.00 3.64 84 ASN A C 1
ATOM 1013 O O . ASN A 1 69 ? 26.818 -10.225 -3.024 1.00 4.32 84 ASN A O 1
ATOM 1024 N N . ALA A 1 70 ? 28.716 -10.961 -2.075 1.00 3.77 85 ALA A N 1
ATOM 1025 C CA . ALA A 1 70 ? 28.873 -12.065 -3.017 1.00 4.43 85 ALA A CA 1
ATOM 1026 C C . ALA A 1 70 ? 28.078 -13.312 -2.629 1.00 4.17 85 ALA A C 1
ATOM 1027 O O . ALA A 1 70 ? 28.022 -14.256 -3.413 1.00 5.70 85 ALA A O 1
ATOM 1034 N N . LEU A 1 71 ? 27.498 -13.339 -1.432 1.00 3.63 86 LEU A N 1
ATOM 1035 C CA . LEU A 1 71 ? 26.691 -14.460 -1.000 1.00 3.77 86 LEU A CA 1
ATOM 1036 C C . LEU A 1 71 ? 25.379 -14.478 -1.794 1.00 3.20 86 LEU A C 1
ATOM 1037 O O . LEU A 1 71 ? 24.985 -13.472 -2.384 1.00 3.53 86 LEU A O 1
ATOM 1053 N N . PRO A 1 72 ? 24.659 -15.603 -1.797 1.00 3.51 87 PRO A N 1
ATOM 1054 C CA . PRO A 1 72 ? 23.513 -15.726 -2.705 1.00 4.45 87 PRO A CA 1
ATOM 1055 C C . PRO A 1 72 ? 22.553 -14.563 -2.761 1.00 4.97 87 PRO A C 1
ATOM 1056 O O . PRO A 1 72 ? 22.211 -14.070 -3.848 1.00 6.40 87 PRO A O 1
ATOM 1067 N N . ARG A 1 73 ? 22.106 -14.128 -1.597 1.00 5.48 88 ARG A N 1
ATOM 1068 C CA . ARG A 1 73 ? 21.095 -13.061 -1.592 1.00 5.78 88 ARG A CA 1
ATOM 1069 C C . ARG A 1 73 ? 21.690 -11.662 -1.444 1.00 4.27 88 ARG A C 1
ATOM 1070 O O . AR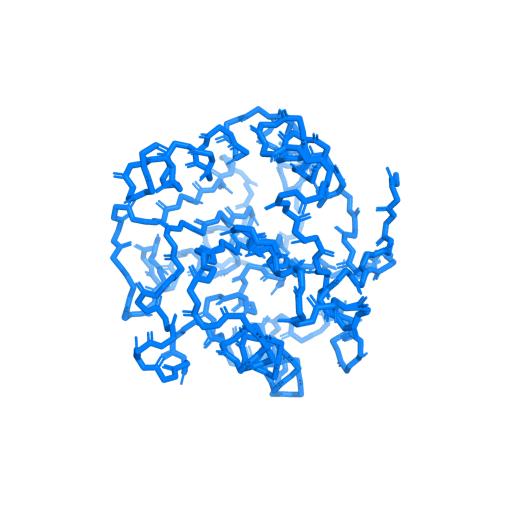G A 1 73 ? 20.992 -10.662 -1.234 1.00 4.62 88 ARG A O 1
ATOM 1091 N N . GLY A 1 74 ? 23.003 -11.594 -1.551 1.00 3.33 89 GLY A N 1
ATOM 1092 C CA . GLY A 1 74 ? 23.686 -10.322 -1.453 1.00 3.25 89 GLY A CA 1
ATOM 1093 C C . GLY A 1 74 ? 23.921 -9.834 -0.036 1.00 2.73 89 GLY A C 1
ATOM 1094 O O . GLY A 1 74 ? 24.309 -8.678 0.157 1.00 3.07 89 GLY A O 1
ATOM 1098 N N . THR A 1 75 ? 23.705 -10.709 0.942 1.00 2.87 90 THR A N 1
ATOM 1099 C CA . THR A 1 75 ? 24.023 -10.439 2.332 1.00 2.82 90 THR A CA 1
ATOM 1100 C C . THR A 1 75 ? 24.058 -11.793 3.046 1.00 2.91 90 THR A C 1
ATOM 1101 O O . THR A 1 75 ? 23.836 -12.833 2.424 1.00 3.73 90 THR A O 1
ATOM 1112 N N . SER A 1 76 ? 24.344 -11.772 4.343 1.00 3.40 91 SER A N 1
ATOM 1113 C CA . SER A 1 76 ? 24.429 -13.007 5.112 1.00 3.58 91 SER A CA 1
ATOM 1114 C C . SER A 1 76 ? 23.087 -13.432 5.695 1.00 3.39 91 SER A C 1
ATOM 1115 O O . SER A 1 76 ? 22.181 -12.627 5.930 1.00 3.39 91 SER A O 1
ATOM 1123 N N . SER A 1 77 ? 23.007 -14.726 5.990 1.00 4.02 92 SER A N 1
ATOM 1124 C CA . SER A 1 77 ? 21.873 -15.247 6.713 1.00 4.05 92 SER A CA 1
ATOM 1125 C C . SER A 1 77 ? 21.725 -14.585 8.088 1.00 3.65 92 SER A C 1
ATOM 1126 O O . SER A 1 77 ? 20.601 -14.322 8.533 1.00 3.95 92 SER A O 1
ATOM 1134 N N . ALA A 1 78 ? 22.836 -14.333 8.775 1.00 3.95 93 ALA A N 1
ATOM 1135 C CA . ALA A 1 78 ? 22.751 -13.709 10.085 1.00 4.22 93 ALA A CA 1
ATOM 1136 C C . ALA A 1 78 ? 22.134 -12.314 9.986 1.00 3.70 93 ALA A C 1
ATOM 1137 O O . ALA A 1 78 ? 21.375 -11.901 10.881 1.00 4.11 93 ALA A O 1
ATOM 1144 N N . ALA A 1 79 ? 22.473 -11.571 8.940 1.00 3.36 94 ALA A N 1
ATOM 1145 C CA . ALA A 1 79 ? 21.921 -10.234 8.757 1.00 3.49 94 ALA A CA 1
ATOM 1146 C C . ALA A 1 79 ? 20.407 -10.285 8.521 1.00 3.02 94 ALA A C 1
ATOM 1147 O O . ALA A 1 79 ? 19.656 -9.470 9.067 1.00 3.27 94 ALA A O 1
ATOM 1154 N N . ILE A 1 80 ? 19.973 -11.226 7.692 1.00 3.09 95 ILE A N 1
ATOM 1155 C CA . ILE A 1 80 ? 18.552 -11.386 7.420 1.00 3.37 95 ILE A CA 1
ATOM 1156 C C . ILE A 1 80 ? 17.815 -11.700 8.733 1.00 3.42 95 ILE A C 1
ATOM 1157 O O . ILE A 1 80 ? 16.758 -11.139 9.004 1.00 4.00 95 ILE A O 1
ATOM 1173 N N . ARG A 1 81 ? 18.369 -12.581 9.561 1.00 3.74 96 ARG A N 1
ATOM 1174 C CA A ARG A 1 81 ? 17.748 -12.892 10.846 0.34 4.31 96 ARG A CA 1
ATOM 1175 C CA B ARG A 1 81 ? 17.746 -12.896 10.833 0.66 4.08 96 ARG A CA 1
ATOM 1176 C C . ARG A 1 81 ? 17.605 -11.624 11.687 1.00 3.72 96 ARG A C 1
ATOM 1177 O O . ARG A 1 81 ? 16.582 -11.408 12.340 1.00 4.39 96 ARG A O 1
ATOM 1216 N N . GLU A 1 82 ? 18.643 -10.788 11.697 1.00 3.56 97 GLU A N 1
ATOM 1217 C CA . GLU A 1 82 ? 18.592 -9.554 12.477 1.00 3.81 97 GLU A CA 1
ATOM 1218 C C . GLU A 1 82 ? 17.451 -8.644 11.995 1.00 3.48 97 GLU A C 1
ATOM 1219 O O . GLU A 1 82 ? 16.655 -8.153 12.802 1.00 3.90 97 GLU A O 1
ATOM 1231 N N . MET A 1 83 ? 17.373 -8.401 10.683 1.00 3.41 98 MET A N 1
ATOM 1232 C CA . MET A 1 83 ? 16.367 -7.477 10.204 1.00 3.46 98 MET A CA 1
ATOM 1233 C C . MET A 1 83 ? 14.954 -8.055 10.368 1.00 3.98 98 MET A C 1
ATOM 1234 O O . MET A 1 83 ? 14.032 -7.336 10.759 1.00 4.19 98 MET A O 1
ATOM 1248 N N . LEU A 1 84 ? 14.787 -9.354 10.104 1.00 4.79 99 LEU A N 1
ATOM 1249 C CA . LEU A 1 84 ? 13.509 -10.007 10.390 1.00 6.03 99 LEU A CA 1
ATOM 1250 C C . LEU A 1 84 ? 13.104 -9.831 11.844 1.00 5.93 99 LEU A C 1
ATOM 1251 O O . LEU A 1 84 ? 11.932 -9.570 12.143 1.00 7.42 99 LEU A O 1
ATOM 1267 N N . GLY A 1 85 ? 14.053 -9.983 12.758 1.00 5.66 100 GLY A N 1
ATOM 1268 C CA . GLY A 1 85 ? 13.757 -9.831 14.168 1.00 5.99 100 GLY A CA 1
ATOM 1269 C C . GLY A 1 85 ? 13.268 -8.432 14.506 1.00 5.50 100 GLY A C 1
ATOM 1270 O O . GLY A 1 85 ? 12.414 -8.258 15.379 1.00 6.16 100 GLY A O 1
ATOM 1274 N N . LEU A 1 86 ? 13.808 -7.418 13.834 1.00 4.28 101 LEU A N 1
ATOM 1275 C CA . LEU A 1 86 ? 13.345 -6.055 14.057 1.00 3.87 101 LEU A CA 1
ATOM 1276 C C . LEU A 1 86 ? 11.924 -5.853 13.521 1.00 3.81 101 LEU A C 1
ATOM 1277 O O . LEU A 1 86 ? 11.098 -5.225 14.181 1.00 3.95 101 LEU A O 1
ATOM 1293 N N . PHE A 1 87 ? 11.627 -6.367 12.324 1.00 4.10 102 PHE A N 1
ATOM 1294 C CA . PHE A 1 87 ? 10.251 -6.292 11.841 1.00 4.38 102 PHE A CA 1
ATOM 1295 C C . PHE A 1 87 ? 9.287 -6.976 12.828 1.00 4.81 102 PHE A C 1
ATOM 1296 O O . PHE A 1 87 ? 8.183 -6.491 13.064 1.00 5.07 102 PHE A O 1
ATOM 1313 N N . GLN A 1 88 ? 9.706 -8.102 13.393 1.00 5.96 103 GLN A N 1
ATOM 1314 C CA . GLN A 1 88 ? 8.877 -8.809 14.352 1.00 7.17 103 GLN A CA 1
ATOM 1315 C C . GLN A 1 88 ? 8.695 -7.987 15.640 1.00 6.53 103 GLN A C 1
ATOM 1316 O O . GLN A 1 88 ? 7.598 -7.938 16.193 1.00 7.07 103 GLN A O 1
ATOM 1330 N N . GLN A 1 89 ? 9.746 -7.325 16.119 1.00 6.15 104 GLN A N 1
ATOM 1331 C CA A GLN A 1 89 ? 9.587 -6.494 17.281 0.46 6.37 104 GLN A CA 1
ATOM 1332 C CA B GLN A 1 89 ? 9.617 -6.390 17.264 0.54 5.14 104 GLN A CA 1
ATOM 1333 C C . GLN A 1 89 ? 8.600 -5.331 16.983 1.00 5.17 104 GLN A C 1
ATOM 1334 O O . GLN A 1 89 ? 7.794 -4.972 17.833 1.00 6.13 104 GLN A O 1
ATOM 1361 N N . ALA A 1 90 ? 8.663 -4.764 15.784 1.00 4.16 105 ALA A N 1
ATOM 1362 C CA . ALA A 1 90 ? 7.719 -3.707 15.451 1.00 4.40 105 ALA A CA 1
ATOM 1363 C C . ALA A 1 90 ? 6.280 -4.245 15.486 1.00 4.63 105 ALA A C 1
ATOM 1364 O O . ALA A 1 90 ? 5.369 -3.626 16.051 1.00 5.17 105 ALA A O 1
ATOM 1371 N N . ASN A 1 91 ? 6.077 -5.409 14.883 1.00 4.71 106 ASN A N 1
ATOM 1372 C CA . ASN A 1 91 ? 4.763 -6.020 14.819 1.00 5.70 106 ASN A CA 1
ATOM 1373 C C . ASN A 1 91 ? 4.193 -6.326 16.204 1.00 6.02 106 ASN A C 1
ATOM 1374 O O . ASN A 1 91 ? 2.994 -6.178 16.439 1.00 7.66 106 ASN A O 1
ATOM 1385 N N . THR A 1 92 ? 5.056 -6.774 17.108 1.00 6.14 107 THR A N 1
ATOM 1386 C CA . THR A 1 92 ? 4.636 -7.170 18.440 1.00 7.76 107 THR A CA 1
ATOM 1387 C C . THR A 1 92 ? 4.445 -5.964 19.358 1.00 6.54 107 THR A C 1
ATOM 1388 O O . THR A 1 92 ? 3.463 -5.880 20.093 1.00 7.31 107 THR A O 1
ATOM 1399 N N . LYS A 1 93 ? 5.398 -5.047 19.353 1.00 6.33 108 LYS A N 1
ATOM 1400 C CA A LYS A 1 93 ? 5.339 -3.885 20.221 0.42 9.23 108 LYS A CA 1
ATOM 1401 C CA B LYS A 1 93 ? 5.313 -3.890 20.231 0.58 4.54 108 LYS A CA 1
ATOM 1402 C C . LYS A 1 93 ? 4.202 -2.949 19.818 1.00 5.71 108 LYS A C 1
ATOM 1403 O O . LYS A 1 93 ? 3.499 -2.414 20.675 1.00 6.47 108 LYS A O 1
ATOM 1440 N N . CYS A 1 94 ? 4.047 -2.754 18.508 1.00 4.84 109 CYS A N 1
ATOM 1441 C CA . CYS A 1 94 ? 3.149 -1.730 17.990 1.00 4.57 109 CYS A CA 1
ATOM 1442 C C . CYS A 1 94 ? 2.385 -2.253 16.777 1.00 4.61 109 CYS A C 1
ATOM 1443 O O . CYS A 1 94 ? 2.665 -1.885 15.640 1.00 4.63 109 CYS A O 1
ATOM 1450 N N . PRO A 1 95 ? 1.404 -3.129 17.013 1.00 5.19 110 PRO A N 1
ATOM 1451 C CA . PRO A 1 95 ? 0.717 -3.799 15.907 1.00 6.00 110 PRO A CA 1
ATOM 1452 C C . PRO A 1 95 ? -0.034 -2.863 14.964 1.00 5.29 110 PRO A C 1
ATOM 1453 O O . PRO A 1 95 ? -0.346 -3.272 13.847 1.00 6.28 110 PRO A O 1
ATOM 1464 N N . ASP A 1 96 ? -0.357 -1.659 15.431 1.00 4.71 111 ASP A N 1
ATOM 1465 C CA . ASP A 1 96 ? -1.061 -0.683 14.609 1.00 4.81 111 ASP A CA 1
ATOM 1466 C C . ASP A 1 96 ? -0.156 0.386 14.002 1.00 4.61 111 ASP A C 1
ATOM 1467 O O . ASP A 1 96 ? -0.635 1.275 13.307 1.00 5.56 111 ASP A O 1
ATOM 1476 N N . ALA A 1 97 ? 1.145 0.293 14.233 1.00 4.39 112 ALA A N 1
ATOM 1477 C CA . ALA A 1 97 ? 2.054 1.204 13.561 1.00 4.38 112 ALA A CA 1
ATOM 1478 C C . ALA A 1 97 ? 2.089 0.869 12.066 1.00 4.13 112 ALA A C 1
ATOM 1479 O O . ALA A 1 97 ? 1.974 -0.289 11.642 1.00 5.19 112 ALA A O 1
ATOM 1486 N N . THR A 1 98 ? 2.260 1.922 11.274 1.00 3.75 113 THR A N 1
ATOM 1487 C CA . THR A 1 98 ? 2.580 1.763 9.865 1.00 3.64 113 THR A CA 1
ATOM 1488 C C . THR A 1 98 ? 4.108 1.648 9.757 1.00 3.29 113 THR A C 1
ATOM 1489 O O . THR A 1 98 ? 4.829 2.466 10.320 1.00 4.47 113 THR A O 1
ATOM 1500 N N . LEU A 1 99 ? 4.576 0.631 9.046 1.00 3.01 114 LEU A N 1
ATOM 1501 C CA . LEU A 1 99 ? 6.001 0.415 8.907 1.00 3.04 114 LEU A CA 1
ATOM 1502 C C . LEU A 1 99 ? 6.495 1.032 7.602 1.00 2.68 114 LEU A C 1
ATOM 1503 O O . LEU A 1 99 ? 5.754 1.171 6.624 1.00 3.25 114 LEU A O 1
ATOM 1519 N N . ILE A 1 100 ? 7.774 1.387 7.598 1.00 2.62 115 ILE A N 1
ATOM 1520 C CA . ILE A 1 100 ? 8.479 1.809 6.398 1.00 2.50 115 ILE A CA 1
ATOM 1521 C C . ILE A 1 100 ? 9.897 1.258 6.521 1.00 2.34 115 ILE A C 1
ATOM 1522 O O . ILE A 1 100 ? 10.388 1.006 7.630 1.00 2.91 115 ILE A O 1
ATOM 1538 N N . ALA A 1 101 ? 10.552 1.076 5.376 1.00 2.38 116 ALA A N 1
ATOM 1539 C CA . ALA A 1 101 ? 11.853 0.431 5.392 1.00 2.36 116 ALA A CA 1
ATOM 1540 C C . ALA A 1 101 ? 12.762 1.044 4.337 1.00 2.16 116 ALA A C 1
ATOM 1541 O O . ALA A 1 101 ? 12.333 1.741 3.412 1.00 2.32 116 ALA A O 1
ATOM 1548 N N . GLY A 1 102 ? 14.049 0.738 4.464 1.00 2.76 117 GLY A N 1
ATOM 1549 C CA . GLY A 1 102 ? 14.975 1.170 3.445 1.00 3.10 117 GLY A CA 1
ATOM 1550 C C . GLY A 1 102 ? 16.322 0.498 3.598 1.00 2.28 117 GLY A C 1
ATOM 1551 O O . GLY A 1 102 ? 16.623 -0.128 4.611 1.00 2.48 117 GLY A O 1
ATOM 1555 N N . GLY A 1 103 ? 17.154 0.680 2.576 1.00 2.07 118 GLY A N 1
ATOM 1556 C CA . GLY A 1 103 ? 18.520 0.218 2.676 1.00 1.99 118 GLY A CA 1
ATOM 1557 C C . GLY A 1 103 ? 19.359 0.745 1.534 1.00 1.88 118 GLY A C 1
ATOM 1558 O O . GLY A 1 103 ? 18.847 1.076 0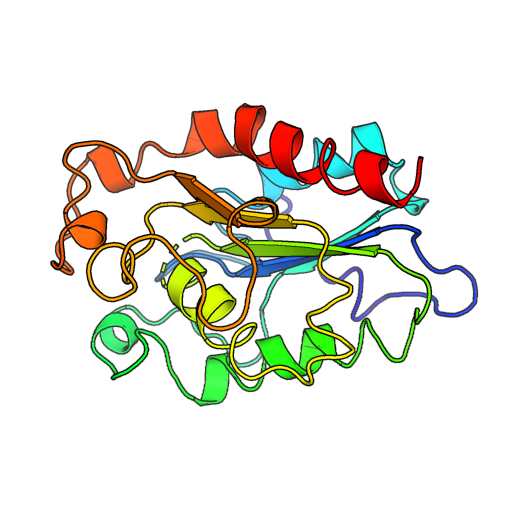.456 1.00 2.20 118 GLY A O 1
ATOM 1562 N N . TYR A 1 104 ? 20.671 0.786 1.778 1.00 1.94 119 TYR A N 1
ATOM 1563 C CA . TYR A 1 104 ? 21.664 1.214 0.793 1.00 2.04 119 TYR A CA 1
ATOM 1564 C C . TYR A 1 104 ? 22.602 0.057 0.473 1.00 1.86 119 TYR A C 1
ATOM 1565 O O . TYR A 1 104 ? 23.223 -0.496 1.383 1.00 2.06 119 TYR A O 1
ATOM 1604 N N . GLN A 1 106 ? 24.475 -3.133 0.091 1.00 2.13 121 GLN A N 1
ATOM 1605 C CA . GLN A 1 106 ? 24.189 -4.390 0.765 1.00 2.25 121 GLN A CA 1
ATOM 1606 C C . GLN A 1 106 ? 22.920 -4.281 1.617 1.00 2.09 121 GLN A C 1
ATOM 1607 O O . GLN A 1 106 ? 22.168 -5.246 1.745 1.00 2.44 121 GLN A O 1
ATOM 1621 N N . GLY A 1 107 ? 22.712 -3.114 2.236 1.00 2.04 122 GLY A N 1
ATOM 1622 C CA . GLY A 1 107 ? 21.524 -2.918 3.038 1.00 2.05 122 GLY A CA 1
ATOM 1623 C C . GLY A 1 107 ? 20.237 -2.960 2.220 1.00 1.94 122 GLY A C 1
ATOM 1624 O O . GLY A 1 107 ? 19.175 -3.309 2.748 1.00 2.28 122 GLY A O 1
ATOM 1628 N N . ALA A 1 108 ? 20.310 -2.564 0.945 1.00 2.04 123 ALA A N 1
ATOM 1629 C CA . ALA A 1 108 ? 19.169 -2.715 0.048 1.00 2.05 123 ALA A CA 1
ATOM 1630 C C . ALA A 1 108 ? 18.897 -4.198 -0.260 1.00 2.04 123 ALA A C 1
ATOM 1631 O O . ALA A 1 108 ? 17.749 -4.632 -0.259 1.00 2.53 123 ALA A O 1
ATOM 1638 N N . ALA A 1 109 ? 19.961 -4.968 -0.521 1.00 2.33 124 ALA A N 1
ATOM 1639 C CA . ALA A 1 109 ? 19.796 -6.415 -0.665 1.00 2.49 124 ALA A CA 1
ATOM 1640 C C . ALA A 1 109 ? 19.206 -7.021 0.616 1.00 2.34 124 ALA A C 1
ATOM 1641 O O . ALA A 1 109 ? 18.343 -7.903 0.551 1.00 2.59 124 ALA A O 1
ATOM 1648 N N . LEU A 1 110 ? 19.685 -6.568 1.769 1.00 2.32 125 LEU A N 1
ATOM 1649 C CA . LEU A 1 110 ? 19.195 -7.079 3.041 1.00 2.43 125 LEU A CA 1
ATOM 1650 C C . LEU A 1 110 ? 17.716 -6.732 3.245 1.00 2.26 125 LEU A C 1
ATOM 1651 O O . LEU A 1 110 ? 16.926 -7.591 3.650 1.00 2.57 125 LEU A O 1
ATOM 1667 N N . ALA A 1 111 ? 17.335 -5.488 2.960 1.00 2.27 126 ALA A N 1
ATOM 1668 C CA . ALA A 1 111 ? 15.934 -5.110 3.061 1.00 2.43 126 ALA A CA 1
ATOM 1669 C C . ALA A 1 111 ? 15.088 -5.984 2.128 1.00 2.44 126 ALA A C 1
ATOM 1670 O O . ALA A 1 111 ? 14.030 -6.471 2.519 1.00 2.84 126 ALA A O 1
ATOM 1677 N N . ALA A 1 112 ? 15.547 -6.172 0.887 1.00 2.49 127 ALA A N 1
ATOM 1678 C CA . ALA A 1 112 ? 14.759 -6.954 -0.054 1.00 2.70 127 ALA A CA 1
ATOM 1679 C C . ALA A 1 112 ? 14.596 -8.408 0.400 1.00 2.84 127 ALA A C 1
ATOM 1680 O O . ALA A 1 112 ? 13.513 -8.972 0.296 1.00 3.52 127 ALA A O 1
ATOM 1687 N N . ALA A 1 113 ? 15.680 -9.016 0.873 1.00 2.80 128 ALA A N 1
ATOM 1688 C CA . ALA A 1 113 ? 15.637 -10.417 1.295 1.00 3.12 128 ALA A CA 1
ATOM 1689 C C . ALA A 1 113 ? 14.754 -10.584 2.521 1.00 2.92 128 ALA A C 1
ATOM 1690 O O . ALA A 1 113 ? 13.956 -11.528 2.620 1.00 3.25 128 ALA A O 1
ATOM 1697 N N . SER A 1 114 ? 14.912 -9.677 3.485 1.00 3.12 129 SER A N 1
ATOM 1698 C CA A SER A 1 114 ? 14.125 -9.829 4.695 0.22 3.50 129 SER A CA 1
ATOM 1699 C CA B SER A 1 114 ? 14.134 -9.729 4.712 0.78 3.14 129 SER A CA 1
ATOM 1700 C C . SER A 1 114 ? 12.642 -9.558 4.415 1.00 3.24 129 SER A C 1
ATOM 1701 O O . SER A 1 114 ? 11.801 -10.294 4.927 1.00 3.91 129 SER A O 1
ATOM 1716 N N . ILE A 1 115 ? 12.320 -8.564 3.584 1.00 3.12 130 ILE A N 1
ATOM 1717 C CA . ILE A 1 115 ? 10.933 -8.318 3.247 1.00 3.43 130 ILE A CA 1
ATOM 1718 C C . ILE A 1 115 ? 10.327 -9.515 2.512 1.00 3.67 130 ILE A C 1
ATOM 1719 O O . ILE A 1 115 ? 9.194 -9.907 2.790 1.00 4.37 130 ILE A O 1
ATOM 1735 N N A GLU A 1 116 ? 11.082 -10.082 1.577 0.58 3.12 131 GLU A N 1
ATOM 1736 N N B GLU A 1 116 ? 11.075 -10.141 1.614 0.42 4.04 131 GLU A N 1
ATOM 1737 C CA A GLU A 1 116 ? 10.659 -11.293 0.890 0.58 3.49 131 GLU A CA 1
ATOM 1738 C CA B GLU A 1 116 ? 10.551 -11.319 0.926 0.42 4.44 131 GLU A CA 1
ATOM 1739 C C A GLU A 1 116 ? 10.262 -12.380 1.895 0.58 4.23 131 GLU A C 1
ATOM 1740 C C B GLU A 1 116 ? 10.266 -12.469 1.889 0.42 4.62 131 GLU A C 1
ATOM 1741 O O A GLU A 1 116 ? 9.211 -13.000 1.738 0.58 5.48 131 GLU A O 1
ATOM 1742 O O B GLU A 1 116 ? 9.336 -13.260 1.675 0.42 5.43 131 GLU A O 1
ATOM 1765 N N . ASP A 1 117 ? 11.092 -12.585 2.921 1.00 3.99 132 ASP A N 1
ATOM 1766 C CA . ASP A 1 117 ? 10.956 -13.700 3.843 1.00 4.23 132 ASP A CA 1
ATOM 1767 C C . ASP A 1 117 ? 9.922 -13.464 4.940 1.00 4.64 132 ASP A C 1
ATOM 1768 O O . ASP A 1 117 ? 9.433 -14.418 5.543 1.00 7.28 132 ASP A O 1
ATOM 1778 N N . LEU A 1 118 ? 9.585 -12.215 5.199 1.00 4.43 133 LEU A N 1
ATOM 1779 C CA A LEU A 1 118 ? 8.772 -11.852 6.311 0.52 4.77 133 LEU A CA 1
ATOM 1780 C CA B LEU A 1 118 ? 8.653 -11.871 6.285 0.48 5.25 133 LEU A CA 1
ATOM 1781 C C . LEU A 1 118 ? 7.369 -12.528 6.169 1.00 6.13 133 LEU A C 1
ATOM 1782 O O . LEU A 1 118 ? 6.840 -12.688 5.071 1.00 9.64 133 LEU A O 1
ATOM 1813 N N . ASP A 1 119 ? 6.786 -12.870 7.309 1.00 5.84 134 ASP A N 1
ATOM 1814 C CA . ASP A 1 119 ? 5.379 -13.229 7.329 1.00 7.00 134 ASP A CA 1
ATOM 1815 C C . ASP A 1 119 ? 4.593 -12.160 6.584 1.00 5.62 134 ASP A C 1
ATOM 1816 O O . ASP A 1 119 ? 4.770 -10.968 6.822 1.00 5.52 134 ASP A O 1
ATOM 1825 N N . SER A 1 120 ? 3.702 -12.591 5.710 1.00 6.08 135 SER A N 1
ATOM 1826 C CA . SER A 1 120 ? 3.025 -11.653 4.843 1.00 5.92 135 SER A CA 1
ATOM 1827 C C . SER A 1 120 ? 2.203 -10.634 5.618 1.00 5.35 135 SER A C 1
ATOM 1828 O O . SER A 1 120 ? 2.073 -9.497 5.150 1.00 6.06 135 SER A O 1
ATOM 1836 N N . ALA A 1 121 ? 1.637 -11.002 6.770 1.00 6.33 136 ALA A N 1
ATOM 1837 C CA . ALA A 1 121 ? 0.838 -10.041 7.499 1.00 7.51 136 ALA A CA 1
ATOM 1838 C C . ALA A 1 121 ? 1.670 -8.847 7.982 1.00 6.43 136 ALA A C 1
ATOM 1839 O O . ALA A 1 121 ? 1.161 -7.721 8.079 1.00 8.44 136 ALA A O 1
ATOM 1846 N N . ILE A 1 122 ? 2.942 -9.094 8.291 1.00 5.68 137 ILE A N 1
ATOM 1847 C CA . ILE A 1 122 ? 3.848 -8.022 8.697 1.00 5.92 137 ILE A CA 1
ATOM 1848 C C . ILE A 1 122 ? 4.321 -7.252 7.451 1.00 4.89 137 ILE A C 1
ATOM 1849 O O . ILE A 1 122 ? 4.338 -6.014 7.453 1.00 4.93 137 ILE A O 1
ATOM 1865 N N . ARG A 1 123 ? 4.718 -7.973 6.397 1.00 4.48 138 ARG A N 1
ATOM 1866 C CA A ARG A 1 123 ? 5.162 -7.339 5.149 0.58 3.92 138 ARG A CA 1
ATOM 1867 C CA B ARG A 1 123 ? 5.138 -7.339 5.169 0.42 4.87 138 ARG A CA 1
ATOM 1868 C C . ARG A 1 123 ? 4.096 -6.364 4.647 1.00 3.63 138 ARG A C 1
ATOM 1869 O O . ARG A 1 123 ? 4.410 -5.275 4.159 1.00 3.73 138 ARG A O 1
ATOM 1910 N N . ASP A 1 124 ? 2.839 -6.770 4.780 1.00 3.44 139 ASP A N 1
ATOM 1911 C CA . ASP A 1 124 ? 1.703 -5.985 4.340 1.00 3.46 139 ASP A CA 1
ATOM 1912 C C . ASP A 1 124 ? 1.540 -4.666 5.094 1.00 3.46 139 ASP A C 1
ATOM 1913 O O . ASP A 1 124 ? 0.761 -3.820 4.646 1.00 3.80 139 ASP A O 1
ATOM 1922 N N . LYS A 1 125 ? 2.244 -4.484 6.219 1.00 3.44 140 LYS A N 1
ATOM 1923 C CA . LYS A 1 125 ? 2.196 -3.248 6.960 1.00 3.83 140 LYS A CA 1
ATOM 1924 C C . LYS A 1 125 ? 3.317 -2.277 6.584 1.00 3.44 140 LYS A C 1
ATOM 1925 O O . LYS A 1 125 ? 3.359 -1.164 7.089 1.00 3.95 140 LYS A O 1
ATOM 1944 N N . ILE A 1 126 ? 4.210 -2.695 5.691 1.00 3.26 141 ILE A N 1
ATOM 1945 C CA . ILE A 1 126 ? 5.305 -1.829 5.260 1.00 2.83 141 ILE A CA 1
ATOM 1946 C C . ILE A 1 126 ? 4.782 -1.005 4.077 1.00 2.90 141 ILE A C 1
ATOM 1947 O O . ILE A 1 126 ? 4.726 -1.457 2.930 1.00 3.70 141 ILE A O 1
ATOM 1963 N N . ALA A 1 127 ? 4.364 0.218 4.384 1.00 2.91 142 ALA A N 1
ATOM 1964 C CA . ALA A 1 127 ? 3.696 1.071 3.408 1.00 2.86 142 ALA A CA 1
ATOM 1965 C C . ALA A 1 127 ? 4.607 1.508 2.263 1.00 2.44 142 ALA A C 1
ATOM 1966 O O . ALA A 1 127 ? 4.127 1.807 1.170 1.00 2.81 142 ALA A O 1
ATOM 1973 N N . GLY A 1 128 ? 5.907 1.581 2.520 1.00 2.57 143 GLY A N 1
ATOM 1974 C CA . GLY A 1 128 ? 6.857 1.966 1.491 1.00 2.50 143 GLY A CA 1
ATOM 1975 C C . GLY A 1 128 ? 8.254 1.527 1.891 1.00 2.23 143 GLY A C 1
ATOM 1976 O O . GLY A 1 128 ? 8.587 1.484 3.082 1.00 2.48 143 GLY A O 1
ATOM 1980 N N . THR A 1 129 ? 9.061 1.244 0.863 1.00 2.17 144 THR A N 1
ATOM 1981 C CA . THR A 1 129 ? 10.450 0.863 1.034 1.00 2.26 144 THR A CA 1
ATOM 1982 C C . THR A 1 129 ? 11.283 1.586 -0.030 1.00 2.29 144 THR A C 1
ATOM 1983 O O . THR A 1 129 ? 10.933 1.551 -1.214 1.00 3.03 144 THR A O 1
ATOM 1994 N N . VAL A 1 130 ? 12.378 2.210 0.418 1.00 2.10 145 VAL A N 1
ATOM 1995 C CA . VAL A 1 130 ? 13.326 2.868 -0.474 1.00 2.21 145 VAL A CA 1
ATOM 1996 C C . VAL A 1 130 ? 14.636 2.096 -0.498 1.00 2.32 145 VAL A C 1
ATOM 1997 O O . VAL A 1 130 ? 15.178 1.722 0.539 1.00 3.32 145 VAL A O 1
ATOM 2010 N N . LEU A 1 131 ? 15.148 1.887 -1.714 1.00 2.19 146 LEU A N 1
ATOM 2011 C CA . LEU A 1 131 ? 16.395 1.162 -1.907 1.00 2.40 146 LEU A CA 1
ATOM 2012 C C . LEU A 1 131 ? 17.334 2.059 -2.698 1.00 2.83 146 LEU A C 1
ATOM 2013 O O . LEU A 1 131 ? 16.935 2.607 -3.707 1.00 6.75 146 LEU A O 1
ATOM 2029 N N . PHE A 1 132 ? 18.550 2.235 -2.211 1.00 2.03 147 PHE A N 1
ATOM 2030 C CA . PHE A 1 132 ? 19.544 3.059 -2.899 1.00 2.01 147 PHE A CA 1
ATOM 2031 C C . PHE A 1 132 ? 20.680 2.159 -3.363 1.00 1.95 147 PHE A C 1
ATOM 2032 O O . PHE A 1 132 ? 21.168 1.338 -2.583 1.00 2.31 147 PHE A O 1
ATOM 2049 N N . GLY A 1 133 ? 21.147 2.322 -4.597 1.00 2.16 148 GLY A N 1
ATOM 2050 C CA . GLY A 1 133 ? 22.296 1.532 -5.022 1.00 2.41 148 GLY A CA 1
ATOM 2051 C C . GLY A 1 133 ? 22.030 0.044 -4.819 1.00 2.41 148 GLY A C 1
ATOM 2052 O O . GLY A 1 133 ? 22.851 -0.691 -4.278 1.00 2.96 148 GLY A O 1
ATOM 2056 N N . TYR A 1 134 ? 20.853 -0.385 -5.281 1.00 2.49 149 TYR A N 1
ATOM 2057 C CA . TYR A 1 134 ? 20.320 -1.716 -5.012 1.00 2.43 149 TYR A CA 1
ATOM 2058 C C . TYR A 1 134 ? 21.124 -2.775 -5.779 1.00 2.45 149 TYR A C 1
ATOM 2059 O O . TYR A 1 134 ? 21.037 -2.870 -7.001 1.00 2.81 149 TYR A O 1
ATOM 2077 N N . THR A 1 135 ? 21.881 -3.580 -5.031 1.00 2.64 150 THR A N 1
ATOM 2078 C CA . THR A 1 135 ? 22.824 -4.512 -5.614 1.00 2.71 150 THR A CA 1
ATOM 2079 C C . THR A 1 135 ? 22.137 -5.680 -6.334 1.00 2.80 150 THR A C 1
ATOM 2080 O O . THR A 1 135 ? 22.782 -6.360 -7.124 1.00 3.60 150 THR A O 1
ATOM 2091 N N . LYS A 1 136 ? 20.848 -5.901 -6.060 1.00 2.91 151 LYS A N 1
ATOM 2092 C CA . LYS A 1 136 ? 20.068 -6.920 -6.755 1.00 3.32 151 LYS A CA 1
ATOM 2093 C C . LYS A 1 136 ? 19.048 -6.291 -7.702 1.00 3.33 151 LYS A C 1
ATOM 2094 O O . LYS A 1 136 ? 18.091 -6.947 -8.124 1.00 4.17 151 LYS A O 1
ATOM 2113 N N . ASN A 1 137 ? 19.294 -5.049 -8.114 1.00 3.08 152 ASN A N 1
ATOM 2114 C CA . ASN A 1 137 ? 18.378 -4.385 -9.027 1.00 3.10 152 ASN A CA 1
ATOM 2115 C C . ASN A 1 137 ? 18.209 -5.144 -10.350 1.00 3.34 152 ASN A C 1
ATOM 2116 O O . ASN A 1 137 ? 17.080 -5.329 -10.816 1.00 3.89 152 ASN A O 1
ATOM 2127 N N . LEU A 1 138 ? 19.301 -5.536 -10.997 1.00 3.69 153 LEU A N 1
ATOM 2128 C CA . LEU A 1 138 ? 19.148 -6.248 -12.263 1.00 4.29 153 LEU A CA 1
ATOM 2129 C C . LEU A 1 138 ? 18.516 -7.621 -12.018 1.00 4.50 153 LEU A C 1
ATOM 2130 O O . LEU A 1 138 ? 17.557 -8.023 -12.687 1.00 5.00 153 LEU A O 1
ATOM 2146 N N . GLN A 1 139 ? 19.067 -8.342 -11.053 1.00 4.80 154 GLN A N 1
ATOM 2147 C CA . GLN A 1 139 ? 18.701 -9.739 -10.810 1.00 5.64 154 GLN A CA 1
ATOM 2148 C C . GLN A 1 139 ? 17.234 -9.887 -10.406 1.00 5.26 154 GLN A C 1
ATOM 2149 O O . GLN A 1 139 ? 16.570 -10.836 -10.812 1.00 6.66 154 GLN A O 1
ATOM 2163 N N . ASN A 1 140 ? 16.751 -8.943 -9.602 1.00 4.59 155 ASN A N 1
ATOM 2164 C CA . ASN A 1 140 ? 15.369 -8.913 -9.157 1.00 4.67 155 ASN A CA 1
ATOM 2165 C C . ASN A 1 140 ? 14.493 -7.999 -10.011 1.00 4.56 155 ASN A C 1
ATOM 2166 O O . ASN A 1 140 ? 13.339 -7.738 -9.663 1.00 5.01 155 ASN A O 1
ATOM 2177 N N . ARG A 1 141 ? 15.034 -7.535 -11.138 1.00 4.60 156 ARG A N 1
ATOM 2178 C CA . ARG A 1 141 ? 14.274 -6.752 -12.114 1.00 5.17 156 ARG A CA 1
ATOM 2179 C C . ARG A 1 141 ? 13.588 -5.552 -11.469 1.00 4.50 156 ARG A C 1
ATOM 2180 O O . ARG A 1 141 ? 12.452 -5.212 -11.793 1.00 5.38 156 ARG A O 1
ATOM 2201 N N . GLY A 1 142 ? 14.318 -4.889 -10.569 1.00 3.92 157 GLY A N 1
ATOM 2202 C CA . GLY A 1 142 ? 13.864 -3.641 -10.001 1.00 4.25 157 GLY A CA 1
ATOM 2203 C C . GLY A 1 142 ? 12.871 -3.768 -8.867 1.00 4.29 157 GLY A C 1
ATOM 2204 O O . GLY A 1 142 ? 12.366 -2.762 -8.382 1.00 5.70 157 GLY A O 1
ATOM 2208 N N . ARG A 1 143 ? 12.609 -4.993 -8.423 1.00 4.01 158 ARG A N 1
ATOM 2209 C CA . ARG A 1 143 ? 11.570 -5.269 -7.454 1.00 3.79 158 ARG A CA 1
ATOM 2210 C C . ARG A 1 143 ? 12.151 -5.858 -6.174 1.00 3.64 158 ARG A C 1
ATOM 2211 O O . ARG A 1 143 ? 13.283 -6.357 -6.148 1.00 4.05 158 ARG A O 1
ATOM 2232 N N . ILE A 1 144 ? 11.326 -5.810 -5.138 1.00 3.98 159 ILE A N 1
ATOM 2233 C CA . ILE A 1 144 ? 11.499 -6.651 -3.958 1.00 4.08 159 ILE A CA 1
ATOM 2234 C C . ILE A 1 144 ? 10.541 -7.826 -4.137 1.00 4.56 159 ILE A C 1
ATOM 2235 O O . ILE A 1 144 ? 9.337 -7.610 -4.305 1.00 4.62 159 ILE A O 1
ATOM 2251 N N . PRO A 1 145 ? 11.057 -9.062 -4.116 1.00 5.81 160 PRO A N 1
ATOM 2252 C CA . PRO A 1 145 ? 10.140 -10.190 -4.275 1.00 6.51 160 PRO A CA 1
ATOM 2253 C C . PRO A 1 145 ? 8.993 -10.162 -3.251 1.00 6.25 160 PRO A C 1
ATOM 2254 O O . PRO A 1 145 ? 9.192 -9.850 -2.078 1.00 6.51 160 PRO A O 1
ATOM 2265 N N . ASN A 1 146 ? 7.798 -10.499 -3.744 1.00 7.29 161 ASN A N 1
ATOM 2266 C CA A ASN A 1 146 ? 6.605 -10.607 -2.872 0.63 6.73 161 ASN A CA 1
ATOM 2267 C CA B ASN A 1 146 ? 6.548 -10.589 -3.017 0.37 8.34 161 ASN A CA 1
ATOM 2268 C C . ASN A 1 146 ? 6.074 -9.287 -2.388 1.00 6.04 161 ASN A C 1
ATOM 2269 O O . ASN A 1 146 ? 5.287 -9.287 -1.449 1.00 9.38 161 ASN A O 1
ATOM 2290 N N . TYR A 1 147 ? 6.506 -8.178 -2.969 1.00 4.90 162 TYR A N 1
ATOM 2291 C CA . TYR A 1 147 ? 6.178 -6.860 -2.427 1.00 4.10 162 TYR A CA 1
ATOM 2292 C C . TYR A 1 147 ? 5.765 -5.955 -3.597 1.00 3.58 162 TYR A C 1
ATOM 2293 O O . TYR A 1 147 ? 6.398 -6.012 -4.646 1.00 3.74 162 TYR A O 1
ATOM 2311 N N . PRO A 1 148 ? 4.705 -5.153 -3.448 1.00 3.92 163 PRO A N 1
ATOM 2312 C CA . PRO A 1 148 ? 4.175 -4.472 -4.641 1.00 4.26 163 PRO A CA 1
ATOM 2313 C C . PRO A 1 148 ? 5.077 -3.348 -5.131 1.00 3.25 163 PRO A C 1
ATOM 2314 O O . PRO A 1 148 ? 5.711 -2.616 -4.362 1.00 3.28 163 PRO A O 1
ATOM 2325 N N . ALA A 1 149 ? 5.069 -3.186 -6.451 1.00 3.72 164 ALA A N 1
ATOM 2326 C CA . ALA A 1 149 ? 5.803 -2.114 -7.084 1.00 3.89 164 ALA A CA 1
ATOM 2327 C C . ALA A 1 149 ? 5.403 -0.748 -6.534 1.00 3.27 164 ALA A C 1
ATOM 2328 O O . ALA A 1 149 ? 6.262 0.117 -6.356 1.00 3.60 164 ALA A O 1
ATOM 2335 N N . ASP A 1 150 ? 4.113 -0.518 -6.278 1.00 3.12 165 ASP A N 1
ATOM 2336 C CA . ASP A 1 150 ? 3.712 0.833 -5.901 1.00 3.23 165 ASP A CA 1
ATOM 2337 C C . ASP A 1 150 ? 4.343 1.254 -4.576 1.00 3.00 165 ASP A C 1
ATOM 2338 O O . ASP A 1 150 ? 4.549 2.441 -4.329 1.00 4.40 165 ASP A O 1
ATOM 2347 N N . ARG A 1 151 ? 4.644 0.277 -3.715 1.00 2.48 166 ARG A N 1
ATOM 2348 C CA . ARG A 1 151 ? 5.242 0.535 -2.411 1.00 2.56 166 ARG A CA 1
ATOM 2349 C C . ARG A 1 151 ? 6.769 0.553 -2.455 1.00 2.60 166 ARG A C 1
ATOM 2350 O O . ARG A 1 151 ? 7.391 0.756 -1.414 1.00 3.12 166 ARG A O 1
ATOM 2371 N N . THR A 1 152 ? 7.357 0.351 -3.634 1.00 2.62 167 THR A N 1
ATOM 2372 C CA . THR A 1 152 ? 8.799 0.259 -3.779 1.00 2.95 167 THR A CA 1
ATOM 2373 C C . THR A 1 152 ? 9.322 1.502 -4.508 1.00 2.99 167 THR A C 1
ATOM 2374 O O . THR A 1 152 ? 8.708 1.937 -5.479 1.00 3.92 167 THR A O 1
ATOM 2385 N N . LYS A 1 153 ? 10.453 2.045 -4.070 1.00 2.80 168 LYS A N 1
ATOM 2386 C CA . LYS A 1 153 ? 11.126 3.068 -4.868 1.00 2.84 168 LYS A CA 1
ATOM 2387 C C . LYS A 1 153 ? 12.626 2.784 -4.832 1.00 2.54 168 LYS A C 1
ATOM 2388 O O . LYS A 1 153 ? 13.254 2.848 -3.777 1.00 3.35 168 LYS A O 1
ATOM 2407 N N . VAL A 1 154 ? 13.170 2.470 -6.006 1.00 2.73 169 VAL A N 1
ATOM 2408 C CA . VAL A 1 154 ? 14.594 2.186 -6.168 1.00 2.59 169 VAL A CA 1
ATOM 2409 C C . VAL A 1 154 ? 15.281 3.418 -6.746 1.00 2.55 169 VAL A C 1
ATOM 2410 O O . VAL A 1 154 ? 14.879 3.947 -7.784 1.00 4.34 169 VAL A O 1
ATOM 2423 N N . PHE A 1 155 ? 16.343 3.833 -6.072 1.00 2.33 170 PHE A N 1
ATOM 2424 C CA . PHE A 1 155 ? 17.237 4.883 -6.529 1.00 2.37 170 PHE A CA 1
ATOM 2425 C C . PHE A 1 155 ? 18.519 4.203 -7.015 1.00 2.30 170 PHE A C 1
ATOM 2426 O O . PHE A 1 155 ? 19.293 3.701 -6.213 1.00 3.06 170 PHE A O 1
ATOM 2443 N N . CYS A 1 156 ? 18.677 4.156 -8.335 1.00 2.76 171 CYS A N 1
ATOM 2444 C CA . CYS A 1 156 ? 19.814 3.513 -8.986 1.00 2.87 171 CYS A CA 1
ATOM 2445 C C . CYS A 1 156 ? 20.359 4.516 -10.003 1.00 3.21 171 CYS A C 1
ATOM 2446 O O . CYS A 1 156 ? 19.742 4.760 -11.041 1.00 4.43 171 CYS A O 1
ATOM 2453 N N . ASN A 1 157 ? 21.497 5.111 -9.671 1.00 3.15 172 ASN A N 1
ATOM 2454 C CA . ASN A 1 157 ? 22.101 6.101 -10.536 1.00 3.33 172 ASN A CA 1
ATOM 2455 C C . ASN A 1 157 ? 22.687 5.445 -11.782 1.00 3.17 172 ASN A C 1
ATOM 2456 O O . ASN A 1 157 ? 23.228 4.338 -11.726 1.00 3.55 172 ASN A O 1
ATOM 2467 N N . THR A 1 158 ? 22.619 6.175 -12.890 1.00 3.67 173 THR A N 1
ATOM 2468 C CA . THR A 1 158 ? 23.287 5.733 -14.106 1.00 3.75 173 THR A CA 1
ATOM 2469 C C . THR A 1 158 ? 24.794 5.632 -13.827 1.00 3.58 173 THR A C 1
ATOM 2470 O O . THR A 1 158 ? 25.387 6.520 -13.218 1.00 4.48 173 THR A O 1
ATOM 2481 N N . GLY A 1 159 ? 25.395 4.523 -14.241 1.00 3.81 174 GLY A N 1
ATOM 2482 C CA . GLY A 1 159 ? 26.803 4.285 -13.970 1.00 4.01 174 GLY A CA 1
ATOM 2483 C C . GLY A 1 159 ? 27.101 3.700 -12.600 1.00 3.68 174 GLY A C 1
ATOM 2484 O O . GLY A 1 159 ? 28.266 3.449 -12.292 1.00 4.22 174 GLY A O 1
ATOM 2488 N N . ASP A 1 160 ? 26.075 3.486 -11.772 1.00 3.24 175 ASP A N 1
ATOM 2489 C CA . ASP A 1 160 ? 26.283 2.701 -10.555 1.00 2.89 175 ASP A CA 1
ATOM 2490 C C . ASP A 1 160 ? 26.205 1.231 -10.971 1.00 3.02 175 ASP A C 1
ATOM 2491 O O . ASP A 1 160 ? 25.123 0.680 -11.194 1.00 3.58 175 ASP A O 1
ATOM 2500 N N . LEU A 1 161 ? 27.373 0.618 -11.103 1.00 3.19 176 LEU A N 1
ATOM 2501 C CA . LEU A 1 161 ? 27.505 -0.716 -11.664 1.00 3.40 176 LEU A CA 1
ATOM 2502 C C . LEU A 1 161 ? 26.781 -1.763 -10.844 1.00 3.37 176 LEU A C 1
ATOM 2503 O O . LEU A 1 161 ? 26.449 -2.831 -11.371 1.00 3.90 176 LEU A O 1
ATOM 2519 N N . VAL A 1 162 ? 26.537 -1.510 -9.552 1.00 3.10 177 VAL A N 1
ATOM 2520 C CA . VAL A 1 162 ? 25.873 -2.528 -8.752 1.00 3.13 177 VAL A CA 1
ATOM 2521 C C . VAL A 1 162 ? 24.403 -2.680 -9.124 1.00 2.96 177 VAL A C 1
ATOM 2522 O O . VAL A 1 162 ? 23.792 -3.683 -8.767 1.00 3.52 177 VAL A O 1
ATOM 2535 N N . CYS A 1 163 ? 23.849 -1.686 -9.821 1.00 2.85 178 CYS A N 1
ATOM 2536 C CA . CYS A 1 163 ? 22.463 -1.722 -10.267 1.00 2.91 178 CYS A CA 1
ATOM 2537 C C . CYS A 1 163 ? 22.278 -2.475 -11.586 1.00 3.09 178 CYS A C 1
ATOM 2538 O O . CYS A 1 163 ? 21.148 -2.744 -11.994 1.00 3.67 178 CYS A O 1
ATOM 2545 N N . THR A 1 164 ? 23.404 -2.796 -12.238 1.00 3.32 179 THR A N 1
ATOM 2546 C CA . THR A 1 164 ? 23.408 -3.452 -13.541 1.00 3.91 179 THR A CA 1
ATOM 2547 C C . THR A 1 164 ? 24.165 -4.779 -13.484 1.00 4.36 179 THR A C 1
ATOM 2548 O O . THR A 1 164 ? 24.685 -5.242 -14.502 1.00 6.19 179 THR A O 1
ATOM 2559 N N . GLY A 1 165 ? 24.185 -5.408 -12.311 1.00 4.24 180 GLY A N 1
ATOM 2560 C CA . GLY A 1 165 ? 24.655 -6.771 -12.193 1.00 5.05 180 GLY A CA 1
ATOM 2561 C C . GLY A 1 165 ? 26.074 -6.983 -11.683 1.00 5.16 180 GLY A C 1
ATOM 2562 O O . GLY A 1 165 ? 26.486 -8.130 -11.551 1.00 7.04 180 GLY A O 1
ATOM 2566 N N . SER A 1 166 ? 26.805 -5.916 -11.394 1.00 4.78 181 SER A N 1
ATOM 2567 C CA . SER A 1 166 ? 28.189 -5.984 -10.952 1.00 5.40 181 SER A CA 1
ATOM 2568 C C . SER A 1 166 ? 28.259 -5.764 -9.435 1.00 4.83 181 SER A C 1
ATOM 2569 O O . SER A 1 166 ? 27.274 -5.375 -8.804 1.00 5.02 181 SER A O 1
ATOM 2577 N N . LEU A 1 167 ? 29.443 -5.984 -8.871 1.00 5.00 182 LEU A N 1
ATOM 2578 C CA . LEU A 1 167 ? 29.713 -5.609 -7.491 1.00 6.11 182 LEU A CA 1
ATOM 2579 C C . LEU A 1 167 ? 30.846 -4.595 -7.392 1.00 5.81 182 LEU A C 1
ATOM 2580 O O . LEU A 1 167 ? 31.319 -4.311 -6.298 0.88 7.87 182 LEU A O 1
ATOM 2596 N N . ILE A 1 168 ? 31.229 -3.991 -8.509 1.00 5.07 183 ILE A N 1
ATOM 2597 C CA . ILE A 1 168 ? 32.266 -2.966 -8.504 1.00 4.75 183 ILE A CA 1
ATOM 2598 C C . ILE A 1 168 ? 31.677 -1.606 -8.129 1.00 4.49 183 ILE A C 1
ATOM 2599 O O . ILE A 1 168 ? 30.608 -1.225 -8.609 1.00 4.85 183 ILE A O 1
ATOM 2615 N N . VAL A 1 169 ? 32.403 -0.895 -7.265 1.00 4.61 184 VAL A N 1
ATOM 2616 C CA . VAL A 1 169 ? 32.017 0.422 -6.778 1.00 5.06 184 VAL A CA 1
ATOM 2617 C C . VAL A 1 169 ? 32.662 1.492 -7.646 1.00 5.66 184 VAL A C 1
ATOM 2618 O O . VAL A 1 169 ? 33.893 1.576 -7.723 1.00 9.01 184 VAL A O 1
ATOM 2631 N N . ALA A 1 170 ? 31.822 2.294 -8.297 1.00 4.97 185 ALA A N 1
ATOM 2632 C CA . ALA A 1 170 ? 32.215 3.430 -9.108 1.00 5.55 185 ALA A CA 1
ATOM 2633 C C . ALA A 1 170 ? 31.535 4.688 -8.554 1.00 4.60 185 ALA A C 1
ATOM 2634 O O . ALA A 1 170 ? 30.601 4.608 -7.749 1.00 4.46 185 ALA A O 1
ATOM 2641 N N . ALA A 1 171 ? 31.997 5.851 -8.995 1.00 5.25 186 ALA A N 1
ATOM 2642 C CA . ALA A 1 171 ? 31.583 7.114 -8.391 1.00 5.26 186 ALA A CA 1
ATOM 2643 C C . ALA A 1 171 ? 30.069 7.327 -8.254 1.00 4.34 186 ALA A C 1
ATOM 2644 O O . ALA A 1 171 ? 29.638 7.844 -7.228 1.00 4.47 186 ALA A O 1
ATOM 2651 N N . PRO A 1 172 ? 29.244 6.934 -9.239 1.00 3.97 187 PRO A N 1
ATOM 2652 C CA . PRO A 1 172 ? 27.803 7.201 -9.056 1.00 3.68 187 PRO A CA 1
ATOM 2653 C C . PRO A 1 172 ? 27.205 6.466 -7.858 1.00 3.33 187 PRO A C 1
ATOM 2654 O O . PRO A 1 172 ? 26.137 6.842 -7.371 1.00 3.74 187 PRO A O 1
ATOM 2665 N N . HIS A 1 173 ? 27.867 5.407 -7.402 1.00 3.25 188 HIS A N 1
ATOM 2666 C CA . HIS A 1 173 ? 27.402 4.692 -6.214 1.00 3.24 188 HIS A CA 1
ATOM 2667 C C . HIS A 1 173 ? 27.462 5.553 -4.947 1.00 3.19 188 HIS A C 1
ATOM 2668 O O . HIS A 1 173 ? 26.783 5.231 -3.969 1.00 3.87 188 HIS A O 1
ATOM 2681 N N . LEU A 1 174 ? 28.271 6.613 -4.970 1.00 3.54 189 LEU A N 1
ATOM 2682 C CA . LEU A 1 174 ? 28.479 7.497 -3.829 1.00 4.28 189 LEU A CA 1
ATOM 2683 C C . LEU A 1 174 ? 27.619 8.761 -3.904 1.00 4.30 189 LEU A C 1
ATOM 2684 O O . LEU A 1 174 ? 27.785 9.682 -3.105 1.00 5.78 189 LEU A O 1
ATOM 2700 N N . ALA A 1 175 ? 26.678 8.795 -4.849 1.00 3.82 190 ALA A N 1
ATOM 2701 C CA . ALA A 1 175 ? 25.913 10.002 -5.151 1.00 4.10 190 ALA A CA 1
ATOM 2702 C C . ALA A 1 175 ? 24.418 9.851 -4.815 1.00 3.57 190 ALA A C 1
ATOM 2703 O O . ALA A 1 175 ? 23.562 10.352 -5.540 1.00 4.73 190 ALA A O 1
ATOM 2710 N N . TYR A 1 176 ? 24.115 9.197 -3.688 1.00 3.04 191 TYR A N 1
ATOM 2711 C CA . TYR A 1 176 ? 22.732 9.060 -3.243 1.00 2.80 191 TYR A CA 1
ATOM 2712 C C . TYR A 1 176 ? 22.325 10.061 -2.158 1.00 2.74 191 TYR A C 1
ATOM 2713 O O . TYR A 1 176 ? 21.174 10.046 -1.736 1.00 3.08 191 TYR A O 1
ATOM 2731 N N . GLY A 1 177 ? 23.229 10.945 -1.749 1.00 3.08 192 GLY A N 1
ATOM 2732 C CA . GLY A 1 177 ? 22.887 11.938 -0.749 1.00 3.35 192 GLY A CA 1
ATOM 2733 C C . GLY A 1 177 ? 21.654 12.754 -1.098 1.00 3.00 192 GLY A C 1
ATOM 2734 O O . GLY A 1 177 ? 20.741 12.885 -0.285 1.00 3.24 192 GLY A O 1
ATOM 2738 N N . PRO A 1 178 ? 21.592 13.333 -2.313 1.00 3.16 193 PRO A N 1
ATOM 2739 C CA . PRO A 1 178 ? 20.402 14.125 -2.654 1.00 3.22 193 PRO A CA 1
ATOM 2740 C C . PRO A 1 178 ? 19.116 13.300 -2.560 1.00 2.85 193 PRO A C 1
ATOM 2741 O O . PRO A 1 178 ? 18.082 13.796 -2.109 1.00 3.20 193 PRO A O 1
ATOM 2752 N N . ASP A 1 179 ? 19.166 12.042 -2.996 1.00 2.95 194 ASP A N 1
ATOM 2753 C CA . ASP A 1 179 ? 17.980 11.193 -2.912 1.00 2.78 194 ASP A CA 1
ATOM 2754 C C . ASP A 1 179 ? 17.557 10.981 -1.459 1.00 2.70 194 ASP A C 1
ATOM 2755 O O . ASP A 1 179 ? 16.373 11.005 -1.137 1.00 3.19 194 ASP A O 1
ATOM 2764 N N . ALA A 1 180 ? 18.536 10.754 -0.579 1.00 2.61 195 ALA A N 1
ATOM 2765 C CA . ALA A 1 180 ? 18.248 10.529 0.831 1.00 2.76 195 ALA A CA 1
ATOM 2766 C C . ALA A 1 180 ? 17.688 11.771 1.518 1.00 2.54 195 ALA A C 1
ATOM 2767 O O . ALA A 1 180 ? 16.934 11.671 2.479 1.00 3.22 195 ALA A O 1
ATOM 2774 N N . ARG A 1 181 ? 18.098 12.951 1.024 1.00 2.71 196 ARG A N 1
ATOM 2775 C CA . ARG A 1 181 ? 17.624 14.207 1.580 1.00 2.79 196 ARG A CA 1
ATOM 2776 C C . ARG A 1 181 ? 16.233 14.614 1.092 1.00 2.81 196 ARG A C 1
ATOM 2777 O O . ARG A 1 181 ? 15.556 15.387 1.767 1.00 3.80 196 ARG A O 1
ATOM 2798 N N . GLY A 1 182 ? 15.836 14.131 -0.089 1.00 2.71 197 GLY A N 1
ATOM 2799 C CA . GLY A 1 182 ? 14.652 14.644 -0.762 1.00 2.84 197 GLY A CA 1
ATOM 2800 C C . GLY A 1 182 ? 13.679 13.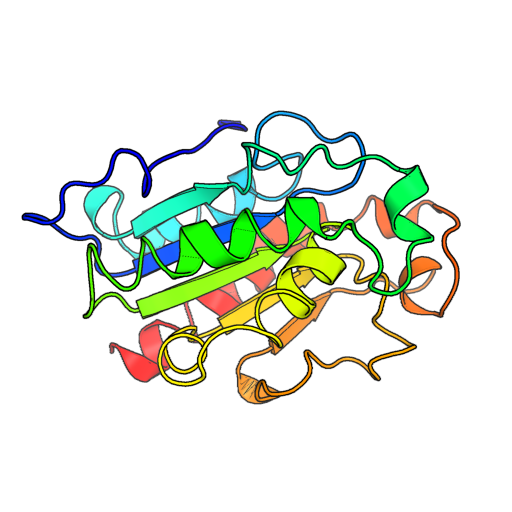557 -1.173 1.00 2.68 197 GLY A C 1
ATOM 2801 O O . GLY A 1 182 ? 12.739 13.245 -0.428 1.00 3.15 197 GLY A O 1
ATOM 2805 N N . PRO A 1 183 ? 13.864 12.960 -2.358 1.00 2.76 198 PRO A N 1
ATOM 2806 C CA . PRO A 1 183 ? 12.791 12.122 -2.887 1.00 3.18 198 PRO A CA 1
ATOM 2807 C C . PRO A 1 183 ? 12.580 10.816 -2.117 1.00 2.65 198 PRO A C 1
ATOM 2808 O O . PRO A 1 183 ? 11.463 10.290 -2.161 1.00 2.95 198 PRO A O 1
ATOM 2819 N N . ALA A 1 184 ? 13.596 10.294 -1.437 1.00 2.52 199 ALA A N 1
ATOM 2820 C CA . ALA A 1 184 ? 13.380 9.075 -0.666 1.00 2.67 199 ALA A CA 1
ATOM 2821 C C . ALA A 1 184 ? 12.456 9.322 0.540 1.00 2.50 199 ALA A C 1
ATOM 2822 O O . ALA A 1 184 ? 11.425 8.664 0.657 1.00 2.78 199 ALA A O 1
ATOM 2829 N N . PRO A 1 185 ? 12.787 10.275 1.436 1.00 2.61 200 PRO A N 1
ATOM 2830 C CA . PRO A 1 185 ? 11.809 10.535 2.495 1.00 2.86 200 PRO A CA 1
ATOM 2831 C C . PRO A 1 185 ? 10.481 11.036 1.923 1.00 2.71 200 PRO A C 1
ATOM 2832 O O . PRO A 1 185 ? 9.436 10.738 2.496 1.00 3.18 200 PRO A O 1
ATOM 2843 N N . GLU A 1 186 ? 10.503 11.798 0.831 1.00 2.74 201 GLU A N 1
ATOM 2844 C CA . GLU A 1 186 ? 9.250 12.261 0.246 1.00 2.98 201 GLU A CA 1
ATOM 2845 C C . GLU A 1 186 ? 8.342 11.063 -0.071 1.00 2.74 201 GLU A C 1
ATOM 2846 O O . GLU A 1 186 ? 7.142 11.083 0.213 1.00 3.19 201 GLU A O 1
ATOM 2858 N N . PHE A 1 187 ? 8.917 10.033 -0.685 1.00 2.80 202 PHE A N 1
ATOM 2859 C CA . PHE A 1 187 ? 8.174 8.837 -1.046 1.00 2.75 202 PHE A CA 1
ATOM 2860 C C . PHE A 1 187 ? 7.639 8.119 0.191 1.00 2.73 202 PHE A C 1
ATOM 2861 O O . PHE A 1 187 ? 6.470 7.734 0.241 1.00 3.07 202 PHE A O 1
ATOM 2878 N N . LEU A 1 188 ? 8.495 7.917 1.190 1.00 2.60 203 LEU A N 1
ATOM 2879 C CA . LEU A 1 188 ? 8.049 7.235 2.401 1.00 2.59 203 LEU A CA 1
ATOM 2880 C C . LEU A 1 188 ? 6.894 7.987 3.063 1.00 2.69 203 LEU A C 1
ATOM 2881 O O . LEU A 1 188 ? 5.913 7.373 3.504 1.00 2.96 203 LEU A O 1
ATOM 2897 N N . ILE A 1 189 ? 7.037 9.312 3.175 1.00 2.71 204 ILE A N 1
ATOM 2898 C CA . ILE A 1 189 ? 6.001 10.124 3.803 1.00 2.76 204 ILE A CA 1
ATOM 2899 C C . ILE A 1 189 ? 4.690 10.024 2.999 1.00 3.02 204 ILE A C 1
ATOM 2900 O O . ILE A 1 189 ? 3.613 9.869 3.571 1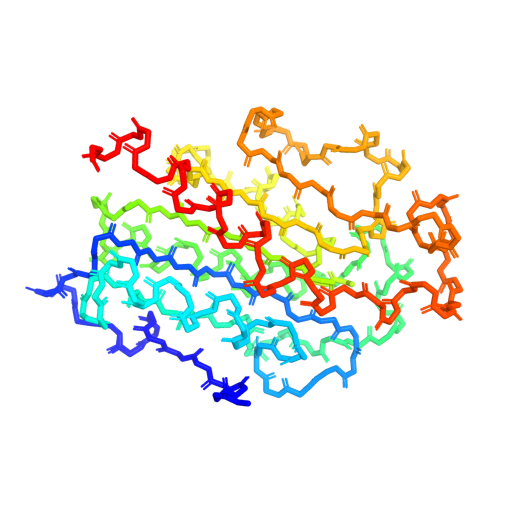.00 3.70 204 ILE A O 1
ATOM 2916 N N . GLU A 1 190 ? 4.800 10.109 1.676 1.00 3.20 205 GLU A N 1
ATOM 2917 C CA A GLU A 1 190 ? 3.649 9.984 0.766 0.50 3.09 205 GLU A CA 1
ATOM 2918 C CA B GLU A 1 190 ? 3.619 10.026 0.842 0.50 5.37 205 GLU A CA 1
ATOM 2919 C C . GLU A 1 190 ? 2.928 8.661 1.012 1.00 3.51 205 GLU A C 1
ATOM 2920 O O . GLU A 1 190 ? 1.691 8.600 1.117 1.00 4.29 205 GLU A O 1
ATOM 2943 N N . LYS A 1 191 ? 3.685 7.578 1.045 1.00 3.47 206 LYS A N 1
ATOM 2944 C CA A LYS A 1 191 ? 3.093 6.243 1.134 0.50 5.53 206 LYS A CA 1
ATOM 2945 C CA B LYS A 1 191 ? 3.095 6.246 1.119 0.50 3.02 206 LYS A CA 1
ATOM 2946 C C . LYS A 1 191 ? 2.489 5.974 2.495 1.00 4.54 206 LYS A C 1
ATOM 2947 O O . LYS A 1 191 ? 1.495 5.268 2.582 1.00 6.05 206 LYS A O 1
ATOM 2984 N N . VAL A 1 192 ? 3.088 6.517 3.559 1.00 3.87 207 VAL A N 1
ATOM 2985 C CA . VAL A 1 192 ? 2.483 6.425 4.878 1.00 4.21 207 VAL A CA 1
ATOM 2986 C C . VAL A 1 192 ? 1.188 7.229 4.920 1.00 4.61 207 VAL A C 1
ATOM 2987 O O . VAL A 1 192 ? 0.161 6.722 5.382 1.00 5.67 207 VAL A O 1
ATOM 3000 N N . ARG A 1 193 ? 1.224 8.469 4.440 1.00 4.59 208 ARG A N 1
ATOM 3001 C CA . ARG A 1 193 ? 0.023 9.279 4.478 1.00 5.67 208 ARG A CA 1
ATOM 3002 C C . ARG A 1 193 ? -1.077 8.702 3.576 1.00 6.26 208 ARG A C 1
ATOM 3003 O O . ARG A 1 193 ? -2.261 8.856 3.897 1.00 7.25 208 ARG A O 1
ATOM 3024 N N . ALA A 1 194 ? -0.725 8.011 2.493 1.00 5.30 209 ALA A N 1
ATOM 3025 C CA . ALA A 1 194 ? -1.713 7.370 1.632 1.00 6.83 209 ALA A CA 1
ATOM 3026 C C . ALA A 1 194 ? -2.597 6.425 2.4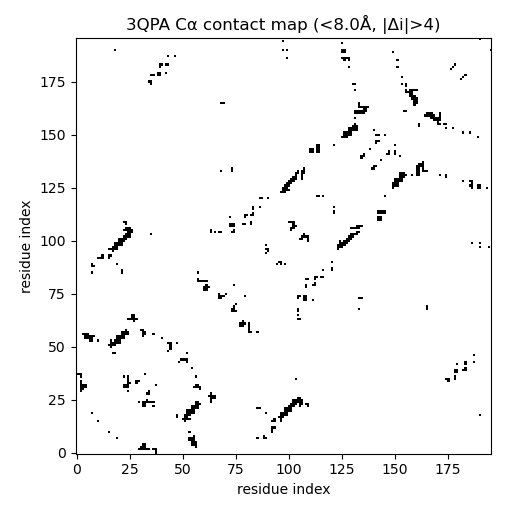33 1.00 6.60 209 ALA A C 1
ATOM 3027 O O . ALA A 1 194 ? -3.818 6.412 2.261 1.00 6.83 209 ALA A O 1
ATOM 3034 N N . VAL A 1 195 ? -1.977 5.622 3.293 1.00 6.65 210 VAL A N 1
ATOM 3035 C CA . VAL A 1 195 ? -2.726 4.633 4.062 1.00 6.60 210 VAL A CA 1
ATOM 3036 C C . VAL A 1 195 ? -3.228 5.183 5.408 1.00 6.84 210 VAL A C 1
ATOM 3037 O O . VAL A 1 195 ? -4.311 4.791 5.827 1.00 7.46 210 VAL A O 1
ATOM 3050 N N . ARG A 1 196 ? -2.481 6.075 6.077 1.00 7.30 211 ARG A N 1
ATOM 3051 C CA . ARG A 1 196 ? -2.856 6.568 7.415 1.00 8.87 211 ARG A CA 1
ATOM 3052 C C . ARG A 1 196 ? -3.730 7.784 7.379 1.00 10.36 211 ARG A C 1
ATOM 3053 O O . ARG A 1 196 ? -4.422 8.071 8.339 1.00 15.16 211 ARG A O 1
ATOM 3074 N N . GLY A 1 197 ? -3.678 8.516 6.281 1.00 9.78 212 GLY A N 1
ATOM 3075 C CA . GLY A 1 197 ? -4.276 9.832 6.204 1.00 14.69 212 GLY A CA 1
ATOM 3076 C C . GLY A 1 197 ? -3.286 10.909 6.608 1.00 17.07 212 GLY A C 1
ATOM 3077 O O . GLY A 1 197 ? -2.165 10.623 7.041 1.00 17.31 212 GLY A O 1
#

Solvent-accessible surface area: 8090 Å² total

InterPro domains:
  IPR000675 Cutinase/acetylxylan esterase [PF01083] (46-222)
  IPR000675 Cutinase/acetylxylan esterase [SM01110] (45-223)
  IPR011150 Cutinase, monofunctional [PR00129] (66-76)
  IPR011150 Cutinase, monofunctional [PR00129] (84-101)
  IPR011150 Cutinase, monofunctional [PR00129] (102-122)
  IPR011150 Cutinase, monofunctional [PR00129] (123-142)
  IPR011150 Cutinase, monofunctional [PR00129] (185-210)
  IPR011150 Cutinase, monofunctional [PTHR48250] (14-225)
  IPR029058 Alpha/Beta hydrolase fold [G3DSA:3.40.50.1820] (33-230)
  IPR029058 Alpha/Beta hydrolase fold [SSF53474] (35-227)
  IPR043579 Cutinase, aspartate and histidine active sites [PS00931] (187-204)
  IPR043580 Cutinase, serine active site [PS00155] (126-138)

Organism: Fusarium vanettenii (NCBI:txid2747968)

B-factor: mean 7.89, std 11.58, range [1.77, 158.41]

Secondary structure (DSSP, 8-state):
-----BTTTT--TTS--SEEEEEEPPTT--TTTTTTHHHHHHHHHHHH-TTTEEEEE--TT----GGGGGSTTSS-HHHHHHHHHHHHHHHHH-TTPEEEEEE--HHHHHHHHHHHS-HHHHTTEEEEEEES-TTTTTTTTS-TTS-GGGEEEE--TT-GGGGT-----GGGG--HHHHHTHHHHHHHHHHHHHH-

GO terms:
  GO:0050525 cutinase activity (F, IDA)
  GO:0050525 cutinase activity (F, IMP)

CATH classification: 3.40.50.1820

Nearest PDB structures (foldseek):
  1agy-assembly1_A  TM=1.003E+00  e=1.777E-36  Fusarium vanettenii
  1cuj-assembly1_A  TM=1.001E+00  e=2.110E-36  Fusarium vanettenii
  1xzh-assembly1_A  TM=1.003E+00  e=4.438E-36  Fusarium vanettenii
  4oyy-assembly10_J  TM=9.755E-01  e=7.834E-24  Mycothermus thermophilus
  4oyl-assembly3_C  TM=9.580E-01  e=6.987E-24  Mycothermus thermophilus